Protein AF-A0A7S0B8Z8-F1 (afdb_monomer_lite)

Organism: NCBI:txid73915

pLDDT: mean 74.98, std 17.54, range [29.34, 94.31]

Radius of gyration: 20.75 Å; chains: 1; bounding box: 48×66×62 Å

Secondary structure (DSSP, 8-state):
-----------GGGGS--TTEEEEETTTEE--TTSPPPSS--GGGTT-SEEEEE--BTTB-S----S-EEEGGGTEEE-TT-SEEEEEEE--EEE---TTTTTT-SEEE-THHHH--TTTS-HHHHHHTTS--B-TTS-B--SSEEE-TTT--EEE-BSTTSGGG--BEEEE--SSHHHHHHHHHHHHHTT-SSTTEEEEEEEEEEEETTTTEEEEEEEEEEE-TTSPEEEEEEEEEE---TTTT---------

InterPro domains:
  IPR046791 Polycystin domain [PF20519] (162-238)

Sequence (254 aa):
SIVDGKDCSVSDLTNQFREEWALWAGAGKALQPDRQPLEEEPKAADGLSIGFVPYAENGRSKSQITQTVRMTDYNIGVMPNNHVRITLQVACYRKNENKQWMQGYPIVLDPVLLASDCANEPCMKQMIEKDQCLNAQGEPLQIRETTGSWSGVQYTFSEEGTFGQLGGYSIGLGSTKAEGALALNLLVQDRLFRADSISFVFEFVTYNANYDMFTYTTVKFSQRGTGKFNQERDIRVFPLDIFSMGAREDKEAW

Structure (mmCIF, N/CA/C/O backbone):
data_AF-A0A7S0B8Z8-F1
#
_entry.id   AF-A0A7S0B8Z8-F1
#
loop_
_atom_site.group_PDB
_atom_site.id
_atom_site.type_symbol
_atom_site.label_atom_id
_atom_site.label_alt_id
_atom_site.label_comp_id
_atom_site.label_asym_id
_atom_site.label_entity_id
_atom_site.label_seq_id
_atom_site.pdbx_PDB_ins_code
_atom_site.Cartn_x
_atom_site.Cartn_y
_atom_site.Cartn_z
_atom_site.occupancy
_atom_site.B_iso_or_equiv
_atom_site.auth_seq_id
_atom_site.auth_comp_id
_atom_site.auth_asym_id
_atom_site.auth_atom_id
_atom_site.pdbx_PDB_model_num
ATOM 1 N N . SER A 1 1 ? 13.728 -39.695 -26.910 1.00 36.25 1 SER A N 1
ATOM 2 C CA . SER A 1 1 ? 14.709 -38.857 -26.200 1.00 36.25 1 SER A CA 1
ATOM 3 C C . SER A 1 1 ? 14.058 -37.513 -25.956 1.00 36.25 1 SER A C 1
ATOM 5 O O . SER A 1 1 ? 13.805 -36.778 -26.902 1.00 36.25 1 SER A O 1
ATOM 7 N N . ILE A 1 2 ? 13.655 -37.258 -24.713 1.00 29.34 2 ILE A N 1
ATOM 8 C CA . ILE A 1 2 ? 13.144 -35.949 -24.306 1.00 29.34 2 ILE A CA 1
ATOM 9 C C . ILE A 1 2 ? 14.361 -35.030 -24.316 1.00 29.34 2 ILE A C 1
ATOM 11 O O . ILE A 1 2 ? 15.353 -35.328 -23.659 1.00 29.34 2 ILE A O 1
ATOM 15 N N . VAL A 1 3 ? 14.328 -34.008 -25.165 1.00 35.56 3 VAL A N 1
ATOM 16 C CA . VAL A 1 3 ? 15.356 -32.969 -25.195 1.00 35.56 3 VAL A CA 1
ATOM 17 C C . VAL A 1 3 ? 15.273 -32.263 -23.850 1.00 35.56 3 VAL A C 1
ATOM 19 O O . VAL A 1 3 ? 14.210 -31.735 -23.522 1.00 35.56 3 VAL A O 1
ATOM 22 N N . ASP A 1 4 ? 16.355 -32.329 -23.073 1.00 37.34 4 ASP A N 1
ATOM 23 C CA . ASP A 1 4 ? 16.501 -31.625 -21.803 1.00 37.34 4 ASP A CA 1
ATOM 24 C C . ASP A 1 4 ? 16.024 -30.185 -21.979 1.00 37.34 4 ASP A C 1
ATOM 26 O O . ASP A 1 4 ? 16.591 -29.402 -22.750 1.00 37.34 4 ASP A O 1
ATOM 30 N N . GLY A 1 5 ? 14.921 -29.865 -21.303 1.00 35.53 5 GLY A N 1
ATOM 31 C CA . GLY A 1 5 ? 14.422 -28.509 -21.217 1.00 35.53 5 GLY A CA 1
ATOM 32 C C . GLY A 1 5 ? 15.524 -27.673 -20.597 1.00 35.53 5 GLY A C 1
ATOM 33 O O . GLY A 1 5 ? 15.859 -27.869 -19.432 1.00 35.53 5 GLY A O 1
ATOM 34 N N . LYS A 1 6 ? 16.111 -26.774 -21.393 1.00 36.28 6 LYS A N 1
ATOM 35 C CA . LYS A 1 6 ? 16.960 -25.701 -20.884 1.00 36.28 6 LYS A CA 1
ATOM 36 C C . LYS A 1 6 ? 16.224 -25.073 -19.712 1.00 36.28 6 LYS A C 1
ATOM 38 O O . LYS A 1 6 ? 15.140 -24.521 -19.892 1.00 36.28 6 LYS A O 1
ATOM 43 N N . ASP A 1 7 ? 16.824 -25.217 -18.543 1.00 36.78 7 ASP A N 1
ATOM 44 C CA . ASP A 1 7 ? 16.369 -24.639 -17.297 1.00 36.78 7 ASP A CA 1
ATOM 45 C C . ASP A 1 7 ? 16.136 -23.139 -17.527 1.00 36.78 7 ASP A C 1
ATOM 47 O O . ASP A 1 7 ? 17.072 -22.367 -17.741 1.00 36.78 7 ASP A O 1
ATOM 51 N N . CYS A 1 8 ? 14.869 -22.718 -17.561 1.00 41.62 8 CYS A N 1
ATOM 52 C CA . CYS A 1 8 ? 14.484 -21.308 -17.524 1.00 41.62 8 CYS A CA 1
ATOM 53 C C . CYS A 1 8 ? 14.601 -20.785 -16.087 1.00 41.62 8 CYS A C 1
ATOM 55 O O . CYS A 1 8 ? 13.740 -20.030 -15.627 1.00 41.62 8 CYS A O 1
ATOM 57 N N . SER A 1 9 ? 15.639 -21.208 -15.359 1.00 40.97 9 SER A N 1
ATOM 58 C CA . SER A 1 9 ? 15.994 -20.676 -14.057 1.00 40.97 9 SER A CA 1
ATOM 59 C C . SER A 1 9 ? 16.355 -19.206 -14.247 1.00 40.97 9 SER A C 1
ATOM 61 O O . SER A 1 9 ? 17.475 -18.863 -14.611 1.00 40.97 9 SER A O 1
ATOM 63 N N . VAL A 1 10 ? 15.334 -18.360 -14.105 1.00 45.78 10 VAL A N 1
ATOM 64 C CA . VAL A 1 10 ? 15.366 -17.062 -13.438 1.00 45.78 10 VAL A CA 1
ATOM 65 C C . VAL A 1 10 ? 16.714 -16.361 -13.629 1.00 45.78 10 VAL A C 1
ATOM 67 O O . VAL A 1 10 ? 17.634 -16.562 -12.842 1.00 45.78 10 VAL A O 1
ATOM 70 N N . SER A 1 11 ? 16.831 -15.582 -14.710 1.00 45.22 11 SER A N 1
ATOM 71 C CA . SER A 1 11 ? 18.037 -14.819 -15.053 1.00 45.22 11 SER A CA 1
ATOM 72 C C . SER A 1 11 ? 18.659 -14.168 -13.814 1.00 45.22 11 SER A C 1
ATOM 74 O O . SER A 1 11 ? 17.921 -13.550 -13.043 1.00 45.22 11 SER A O 1
ATOM 76 N N . ASP A 1 12 ? 19.987 -14.213 -13.672 1.00 51.16 12 ASP A N 1
ATOM 77 C CA . ASP A 1 12 ? 20.747 -13.585 -12.572 1.00 51.16 12 ASP A CA 1
ATOM 78 C C . ASP A 1 12 ? 20.313 -12.137 -12.253 1.00 51.16 12 ASP A C 1
ATOM 80 O O . ASP A 1 12 ? 20.384 -11.696 -11.106 1.00 51.16 12 ASP A O 1
ATOM 84 N N . LEU A 1 13 ? 19.762 -11.427 -13.244 1.00 48.44 13 LEU A N 1
ATOM 85 C CA . LEU A 1 13 ? 19.175 -10.090 -13.132 1.00 48.44 13 LEU A CA 1
ATOM 86 C C . LEU A 1 13 ? 18.046 -9.965 -12.094 1.00 48.44 13 LEU A C 1
ATOM 88 O O . LEU A 1 13 ? 17.898 -8.905 -11.494 1.00 48.44 13 LEU A O 1
ATOM 92 N N . THR A 1 14 ? 17.247 -11.005 -11.829 1.00 57.59 14 THR A N 1
ATOM 93 C CA . THR A 1 14 ? 16.164 -10.881 -10.835 1.00 57.59 14 THR A CA 1
ATOM 94 C C . THR A 1 14 ? 16.692 -10.828 -9.405 1.00 57.59 14 THR A C 1
ATOM 96 O O . THR A 1 14 ? 15.992 -10.337 -8.527 1.00 57.59 14 THR A O 1
ATOM 99 N N . ASN A 1 15 ? 17.898 -11.346 -9.147 1.00 62.34 15 ASN A N 1
ATOM 100 C CA . ASN A 1 15 ? 18.487 -11.391 -7.805 1.00 62.34 15 ASN A CA 1
ATOM 101 C C . ASN A 1 15 ? 19.382 -10.178 -7.505 1.00 62.34 15 ASN A C 1
ATOM 103 O O . ASN A 1 15 ? 19.950 -10.108 -6.418 1.00 62.34 15 ASN A O 1
ATOM 107 N N . GLN A 1 16 ? 19.513 -9.238 -8.441 1.00 72.81 16 GLN A N 1
ATOM 108 C CA . GLN A 1 16 ? 20.356 -8.054 -8.297 1.00 72.81 16 GLN A CA 1
ATOM 109 C C . GLN A 1 16 ? 19.503 -6.796 -8.105 1.00 72.81 16 GLN A C 1
ATOM 111 O O . GLN A 1 16 ? 18.361 -6.714 -8.563 1.00 72.81 16 GLN A O 1
ATOM 116 N N . PHE A 1 17 ? 20.054 -5.813 -7.397 1.00 75.50 17 PHE A N 1
ATOM 117 C CA . PHE A 1 17 ? 19.505 -4.459 -7.390 1.00 75.50 17 PHE A CA 1
ATOM 118 C C . PHE A 1 17 ? 19.835 -3.788 -8.719 1.00 75.50 17 PHE A C 1
ATOM 120 O O . PHE A 1 17 ? 20.927 -3.985 -9.253 1.00 75.50 17 PHE A O 1
ATOM 127 N N . ARG A 1 18 ? 18.920 -2.975 -9.249 1.00 80.25 18 ARG A N 1
ATOM 128 C CA . ARG A 1 18 ? 19.263 -2.137 -10.398 1.00 80.25 18 ARG A CA 1
ATOM 129 C C . ARG A 1 18 ? 20.186 -1.013 -9.928 1.00 80.25 18 ARG A C 1
ATOM 131 O O . ARG A 1 18 ? 19.826 -0.255 -9.033 1.00 80.25 18 ARG A O 1
ATOM 138 N N . GLU A 1 19 ? 21.355 -0.891 -10.552 1.00 71.12 19 GLU A N 1
ATOM 139 C CA . GLU A 1 19 ? 22.420 0.022 -10.109 1.00 71.12 19 GLU A CA 1
ATOM 140 C C . GLU A 1 19 ? 22.007 1.501 -10.086 1.00 71.12 19 GLU A C 1
ATOM 142 O O . GLU A 1 19 ? 22.564 2.261 -9.311 1.00 71.12 19 GLU A O 1
ATOM 147 N N . GLU A 1 20 ? 21.017 1.903 -10.886 1.00 72.50 20 GLU A N 1
ATOM 148 C CA . GLU A 1 20 ? 20.561 3.297 -11.042 1.00 72.50 20 GLU A CA 1
ATOM 149 C C . GLU A 1 20 ? 19.272 3.612 -10.261 1.00 72.50 20 GLU A C 1
ATOM 151 O O . GLU A 1 20 ? 18.618 4.631 -10.498 1.00 72.50 20 GLU A O 1
ATOM 156 N N . TRP A 1 21 ? 18.870 2.719 -9.353 1.00 75.31 21 TRP A N 1
ATOM 157 C CA . TRP A 1 21 ? 17.605 2.800 -8.628 1.00 75.31 21 TRP A CA 1
ATOM 158 C C . TRP A 1 21 ? 17.831 2.823 -7.118 1.00 75.31 21 TRP A C 1
ATOM 160 O O . TRP A 1 21 ? 18.652 2.086 -6.574 1.00 75.31 21 TRP A O 1
ATOM 170 N N . ALA A 1 22 ? 17.083 3.681 -6.432 1.00 76.00 22 ALA A N 1
ATOM 171 C CA . ALA A 1 22 ? 17.125 3.819 -4.985 1.00 76.00 22 ALA A CA 1
ATOM 172 C C . ALA A 1 22 ? 15.730 3.634 -4.395 1.00 76.00 22 ALA A C 1
ATOM 174 O O . ALA A 1 22 ? 14.729 3.981 -5.022 1.00 76.00 22 ALA A O 1
ATOM 175 N N . LEU A 1 23 ? 15.673 3.090 -3.179 1.00 78.06 23 LEU A N 1
ATOM 176 C CA . LEU A 1 23 ? 14.438 3.051 -2.413 1.00 78.06 23 LEU A CA 1
ATOM 177 C C . LEU A 1 23 ? 14.170 4.448 -1.851 1.00 78.06 23 LEU A C 1
ATOM 179 O O . LEU A 1 23 ? 14.939 4.961 -1.035 1.00 78.06 23 LEU A O 1
ATOM 183 N N . TRP A 1 24 ? 13.083 5.051 -2.306 1.00 76.62 24 TRP A N 1
ATOM 184 C CA . TRP A 1 24 ? 12.543 6.293 -1.784 1.00 76.62 24 TRP A CA 1
ATOM 185 C C . TRP A 1 24 ? 11.568 6.014 -0.650 1.00 76.62 24 TRP A C 1
ATOM 187 O O . TRP A 1 24 ? 10.814 5.041 -0.713 1.00 76.62 24 TRP A O 1
ATOM 197 N N . ALA A 1 25 ? 11.571 6.887 0.352 1.00 73.31 25 ALA A N 1
ATOM 198 C CA . ALA A 1 25 ? 10.597 6.914 1.425 1.00 73.31 25 ALA A CA 1
ATOM 199 C C . ALA A 1 25 ? 10.069 8.340 1.617 1.00 73.31 25 ALA A C 1
ATOM 201 O O . ALA A 1 25 ? 10.852 9.290 1.716 1.00 73.31 25 ALA A O 1
ATOM 202 N N . GLY A 1 26 ? 8.741 8.465 1.656 1.00 59.69 26 GLY A N 1
ATOM 203 C CA . GLY A 1 26 ? 8.004 9.723 1.734 1.00 59.69 26 GLY A CA 1
ATOM 204 C C . GLY A 1 26 ? 8.536 10.642 2.835 1.00 59.69 26 GLY A C 1
ATOM 205 O O . GLY A 1 26 ? 8.818 10.186 3.945 1.00 59.69 26 GLY A O 1
ATOM 206 N N . ALA A 1 27 ? 8.668 11.929 2.488 1.00 51.38 27 ALA A N 1
ATOM 207 C CA . ALA A 1 27 ? 9.357 13.023 3.197 1.00 51.38 27 ALA A CA 1
ATOM 208 C C . ALA A 1 27 ? 10.836 13.285 2.824 1.00 51.38 27 ALA A C 1
ATOM 210 O O . ALA A 1 27 ? 11.594 13.824 3.634 1.00 51.38 27 ALA A O 1
ATOM 211 N N . GLY A 1 28 ? 11.260 12.975 1.593 1.00 50.72 28 GLY A N 1
ATOM 212 C CA . GLY A 1 28 ? 12.548 13.472 1.081 1.00 50.72 28 GLY A CA 1
ATOM 213 C C . GLY A 1 28 ? 13.770 12.620 1.435 1.00 50.72 28 GLY A C 1
ATOM 214 O O . GLY A 1 28 ? 14.902 13.066 1.256 1.00 50.72 28 GLY A O 1
ATOM 215 N N . LYS A 1 29 ? 13.587 11.415 1.991 1.00 56.03 29 LYS A N 1
ATOM 216 C CA . LYS A 1 29 ? 14.703 10.577 2.451 1.00 56.03 29 LYS A CA 1
ATOM 217 C C . LYS A 1 29 ? 14.828 9.328 1.586 1.00 56.03 29 LYS A C 1
ATOM 219 O O . LYS A 1 29 ? 14.015 8.411 1.660 1.00 56.03 29 LYS A O 1
ATOM 224 N N . ALA A 1 30 ? 15.893 9.270 0.791 1.00 57.69 30 ALA A N 1
ATOM 225 C CA . ALA A 1 30 ? 16.340 8.021 0.188 1.00 57.69 30 ALA A CA 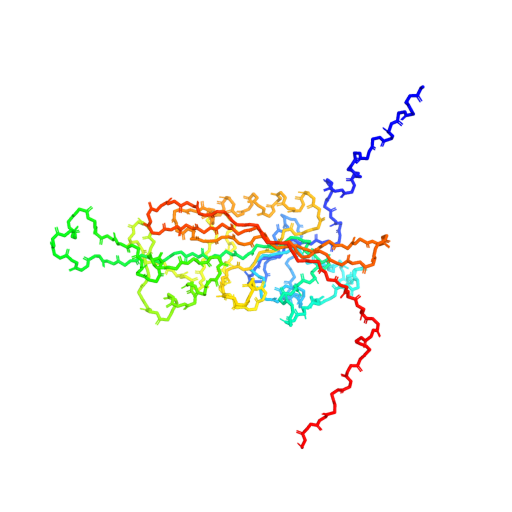1
ATOM 226 C C . ALA A 1 30 ? 16.887 7.086 1.287 1.00 57.69 30 ALA A C 1
ATOM 228 O O . ALA A 1 30 ? 17.642 7.520 2.154 1.00 57.69 30 ALA A O 1
ATOM 229 N N . LEU A 1 31 ? 16.521 5.804 1.251 1.00 60.88 31 LEU A N 1
ATOM 230 C CA . LEU A 1 31 ? 16.905 4.791 2.248 1.00 60.88 31 LEU A CA 1
ATOM 231 C C . LEU A 1 31 ? 18.170 3.999 1.873 1.00 60.88 31 LEU A C 1
ATOM 233 O O . LEU A 1 31 ? 18.316 2.841 2.267 1.00 60.88 31 LEU A O 1
ATOM 237 N N . GLN A 1 32 ? 19.097 4.576 1.106 1.00 58.12 32 GLN A N 1
ATOM 238 C CA . GLN A 1 32 ? 20.383 3.910 0.884 1.00 58.12 32 GLN A CA 1
ATOM 239 C C . GLN A 1 32 ? 21.336 4.182 2.065 1.00 58.12 32 GLN A C 1
ATOM 241 O O . GLN A 1 32 ? 21.496 5.342 2.442 1.00 58.12 32 GLN A O 1
ATOM 246 N N . PRO A 1 33 ? 21.979 3.151 2.657 1.00 43.25 33 PRO A N 1
ATOM 247 C CA . PRO A 1 33 ? 22.856 3.302 3.827 1.00 43.25 33 PRO A CA 1
ATOM 248 C C . PRO A 1 33 ? 24.082 4.211 3.620 1.00 43.25 33 PRO A C 1
ATOM 250 O O . PRO A 1 33 ? 24.751 4.557 4.591 1.00 43.25 33 PRO A O 1
ATOM 253 N N . ASP A 1 34 ? 24.408 4.560 2.376 1.00 47.31 34 ASP A N 1
ATOM 254 C CA . ASP A 1 34 ? 25.703 5.104 1.970 1.00 47.31 34 ASP A CA 1
ATOM 255 C C . ASP A 1 34 ? 25.637 6.242 0.932 1.00 47.31 34 ASP A C 1
ATOM 257 O O . ASP A 1 34 ? 26.688 6.729 0.513 1.00 47.31 34 ASP A O 1
ATOM 261 N N . ARG A 1 35 ? 24.451 6.702 0.500 1.00 54.00 35 ARG A N 1
ATOM 262 C CA . ARG A 1 35 ? 24.339 7.654 -0.626 1.00 54.00 35 ARG A CA 1
ATOM 263 C C . ARG A 1 35 ? 23.477 8.867 -0.292 1.00 54.00 35 ARG A C 1
ATOM 265 O O . ARG A 1 35 ? 22.476 8.760 0.406 1.00 54.00 35 ARG A O 1
ATOM 272 N N . GLN A 1 36 ? 23.939 10.031 -0.751 1.00 51.09 36 GLN A N 1
ATOM 273 C CA . GLN A 1 36 ? 23.414 11.351 -0.395 1.00 51.09 36 GLN A CA 1
ATOM 274 C C . GLN A 1 36 ? 21.888 11.448 -0.600 1.00 51.09 36 GLN A C 1
ATOM 276 O O . GLN A 1 36 ? 21.374 10.897 -1.576 1.00 51.09 36 GLN A O 1
ATOM 281 N N . PRO A 1 37 ? 21.160 12.147 0.291 1.00 50.50 37 PRO A N 1
ATOM 282 C CA . PRO A 1 37 ? 19.730 12.378 0.115 1.00 50.50 37 PRO A CA 1
ATOM 283 C C . PRO A 1 37 ? 19.477 13.179 -1.170 1.00 50.50 37 PRO A C 1
ATOM 285 O O . PRO A 1 37 ? 20.206 14.127 -1.461 1.00 50.50 37 PRO A O 1
ATOM 288 N N . LEU A 1 38 ? 18.450 12.806 -1.939 1.00 56.38 38 LEU A N 1
ATOM 289 C CA . LEU A 1 38 ? 17.963 13.649 -3.033 1.00 56.38 38 LEU A CA 1
ATOM 290 C C . LEU A 1 38 ? 17.196 14.826 -2.417 1.00 56.38 38 LEU A C 1
ATOM 292 O O . LEU A 1 38 ? 16.343 14.616 -1.558 1.00 56.38 38 LEU A O 1
ATOM 296 N N . GLU A 1 39 ? 17.519 16.048 -2.840 1.00 56.38 39 GLU A N 1
ATOM 297 C CA . GLU A 1 39 ? 16.934 17.281 -2.288 1.00 56.38 39 GLU A CA 1
ATOM 298 C C . GLU A 1 39 ? 15.453 17.472 -2.667 1.00 56.38 39 GLU A C 1
ATOM 300 O O . GLU A 1 39 ? 14.729 18.159 -1.950 1.00 56.38 39 GLU A O 1
ATOM 305 N N . GLU A 1 40 ? 14.984 16.829 -3.744 1.00 63.88 40 GLU A N 1
ATOM 306 C CA . GLU A 1 40 ? 13.593 16.884 -4.206 1.00 63.88 40 GLU A CA 1
ATOM 307 C C . GLU A 1 40 ? 13.030 15.485 -4.486 1.00 63.88 40 GLU A C 1
ATOM 309 O O . GLU A 1 40 ? 13.724 14.594 -4.987 1.00 63.88 40 GLU A O 1
ATOM 314 N N . GLU A 1 41 ? 11.745 15.306 -4.172 1.00 64.12 41 GLU A N 1
ATOM 315 C CA . GLU A 1 41 ? 11.001 14.089 -4.481 1.00 64.12 41 GLU A CA 1
ATOM 316 C C . GLU A 1 41 ? 10.861 13.917 -6.002 1.00 64.12 41 GLU A C 1
ATOM 318 O O . GLU A 1 41 ? 10.337 14.806 -6.680 1.00 64.12 41 GLU A O 1
ATOM 323 N N . PRO A 1 42 ? 11.328 12.797 -6.586 1.00 67.44 42 PRO A N 1
ATOM 324 C CA . PRO A 1 42 ? 11.157 12.584 -8.014 1.00 67.44 42 PRO A CA 1
ATOM 325 C C . PRO A 1 42 ? 9.676 12.350 -8.319 1.00 67.44 42 PRO A C 1
ATOM 327 O O . PRO A 1 42 ? 9.038 11.566 -7.632 1.00 67.44 42 PRO A O 1
ATOM 330 N N . LYS A 1 43 ? 9.152 12.896 -9.425 1.00 68.75 43 LYS A N 1
ATOM 331 C CA . LYS A 1 43 ? 7.752 12.672 -9.870 1.00 68.75 43 LYS A CA 1
ATOM 332 C C . LYS A 1 43 ? 7.357 11.192 -10.000 1.00 68.75 43 LYS A C 1
ATOM 334 O O . LYS A 1 43 ? 6.186 10.826 -9.978 1.00 68.75 43 LYS A O 1
ATOM 339 N N . ALA A 1 44 ? 8.335 10.301 -10.168 1.00 66.25 44 ALA A N 1
ATOM 340 C CA . ALA A 1 44 ? 8.119 8.855 -10.159 1.00 66.25 44 ALA A CA 1
ATOM 341 C C . ALA A 1 44 ? 7.690 8.302 -8.779 1.00 66.25 44 ALA A C 1
ATOM 343 O O . ALA A 1 44 ? 7.187 7.178 -8.720 1.00 66.25 44 ALA A O 1
ATOM 344 N N . ALA A 1 45 ? 7.897 9.070 -7.706 1.00 70.12 45 ALA A N 1
ATOM 345 C CA . ALA A 1 45 ? 7.489 8.790 -6.334 1.00 70.12 45 ALA A CA 1
ATOM 346 C C . ALA A 1 45 ? 6.088 9.316 -5.990 1.00 70.12 45 ALA A C 1
ATOM 348 O O . ALA A 1 45 ? 5.552 8.910 -4.966 1.00 70.12 45 ALA A O 1
ATOM 349 N N . ASP A 1 46 ? 5.475 10.168 -6.821 1.00 71.81 46 ASP A N 1
ATOM 350 C CA . ASP A 1 46 ? 4.220 10.853 -6.482 1.00 71.81 46 ASP A CA 1
ATOM 351 C C . ASP A 1 46 ? 3.122 9.871 -6.021 1.00 71.81 46 ASP A C 1
ATOM 353 O O . ASP A 1 46 ? 2.700 8.953 -6.744 1.00 71.81 46 ASP A O 1
ATOM 357 N N . GLY A 1 47 ? 2.650 10.067 -4.788 1.00 71.88 47 GLY A N 1
ATOM 358 C CA . GLY A 1 47 ? 1.630 9.240 -4.138 1.00 71.88 47 GLY A CA 1
ATOM 359 C C . GLY A 1 47 ? 2.135 7.916 -3.546 1.00 71.88 47 GLY A C 1
ATOM 360 O O . GLY A 1 47 ? 1.320 7.153 -3.035 1.00 71.88 47 GLY A O 1
ATOM 361 N N . LEU A 1 48 ? 3.440 7.622 -3.601 1.00 78.75 48 LEU A N 1
ATOM 362 C CA . LEU A 1 48 ? 4.063 6.469 -2.947 1.00 78.75 48 LEU A CA 1
ATOM 363 C C . LEU A 1 48 ? 4.586 6.851 -1.557 1.00 78.75 48 LEU A C 1
ATOM 365 O O . LEU A 1 48 ? 5.358 7.787 -1.396 1.00 78.75 48 LEU A O 1
ATOM 369 N N . SER A 1 49 ? 4.235 6.061 -0.547 1.00 84.81 49 SER A N 1
ATOM 370 C CA . SER A 1 49 ? 4.878 6.108 0.767 1.00 84.81 49 SER A CA 1
ATOM 371 C C . SER A 1 49 ? 6.304 5.556 0.706 1.00 84.81 49 SER A C 1
ATOM 373 O O . SER A 1 49 ? 7.207 6.109 1.323 1.00 84.81 49 SER A O 1
ATOM 375 N N . ILE A 1 50 ? 6.511 4.472 -0.049 1.00 86.19 50 ILE A N 1
ATOM 376 C CA . ILE A 1 50 ? 7.840 3.964 -0.405 1.00 86.19 50 ILE A CA 1
ATOM 377 C C . ILE A 1 50 ? 7.832 3.443 -1.838 1.00 86.19 50 ILE A C 1
ATOM 379 O O . ILE A 1 50 ? 6.804 2.971 -2.323 1.00 86.19 50 ILE A O 1
ATOM 383 N N . GLY A 1 51 ? 8.980 3.447 -2.503 1.00 84.94 51 GLY A N 1
ATOM 384 C CA . GLY A 1 51 ? 9.116 2.782 -3.795 1.00 84.94 51 GLY A CA 1
ATOM 385 C C . GLY A 1 51 ? 10.486 2.959 -4.417 1.00 84.94 51 GLY A C 1
ATOM 386 O O . GLY A 1 51 ? 11.235 3.862 -4.055 1.00 84.94 51 GLY A O 1
ATOM 387 N N . PHE A 1 52 ? 10.824 2.097 -5.370 1.00 82.62 52 PHE A N 1
ATOM 388 C CA . PHE A 1 52 ? 12.056 2.267 -6.128 1.00 82.62 52 PHE A CA 1
ATOM 389 C C . PHE A 1 52 ? 11.870 3.368 -7.164 1.00 82.62 52 PHE A C 1
ATOM 391 O O . PHE A 1 52 ? 10.919 3.352 -7.951 1.00 82.62 52 PHE A O 1
ATOM 398 N N . VAL A 1 53 ? 12.784 4.329 -7.156 1.00 77.19 53 VAL A N 1
ATOM 399 C CA . VAL A 1 53 ? 12.808 5.468 -8.074 1.00 77.19 53 VAL A CA 1
ATOM 400 C C . VAL A 1 53 ? 14.185 5.562 -8.720 1.00 77.19 53 VAL A C 1
ATOM 402 O O . VAL A 1 53 ? 15.177 5.149 -8.108 1.00 77.19 53 VAL A O 1
ATOM 405 N N . PRO A 1 54 ? 14.271 6.059 -9.962 1.00 72.00 54 PRO A N 1
ATOM 406 C CA . PRO A 1 54 ? 15.566 6.269 -10.572 1.00 72.00 54 PRO A CA 1
ATOM 407 C C . PRO A 1 54 ? 16.260 7.410 -9.838 1.00 72.00 54 PRO A C 1
ATOM 409 O O . PRO A 1 54 ? 15.637 8.432 -9.547 1.00 72.00 54 PRO A O 1
ATOM 412 N N . TYR A 1 55 ? 17.545 7.245 -9.543 1.00 67.44 55 TYR A N 1
ATOM 413 C CA . TYR A 1 55 ? 18.342 8.312 -8.950 1.00 67.44 55 TYR A CA 1
ATOM 414 C C . TYR A 1 55 ? 19.322 8.889 -9.975 1.00 67.44 55 TYR A C 1
ATOM 416 O O . TYR A 1 55 ? 19.599 8.298 -11.025 1.00 67.44 55 TYR A O 1
ATOM 424 N N . ALA A 1 56 ? 19.797 10.099 -9.696 1.00 59.00 56 ALA A N 1
ATOM 425 C CA . ALA A 1 56 ? 20.784 10.792 -10.506 1.00 59.00 56 ALA A CA 1
ATOM 426 C C . ALA A 1 56 ? 22.138 10.756 -9.795 1.00 59.00 56 ALA A C 1
ATOM 428 O O . ALA A 1 56 ? 22.267 11.259 -8.683 1.00 59.00 56 ALA A O 1
ATOM 429 N N . GLU A 1 57 ? 23.158 10.197 -10.441 1.00 58.34 57 GLU A N 1
ATOM 430 C CA . GLU A 1 57 ? 24.536 10.333 -9.974 1.00 58.34 57 GLU A CA 1
ATOM 431 C C . GLU A 1 57 ? 25.123 11.589 -10.635 1.00 58.34 57 GLU A C 1
ATOM 433 O O . GLU A 1 57 ? 25.068 11.740 -11.857 1.00 58.34 57 GLU A O 1
ATOM 438 N N . ASN A 1 58 ? 25.620 12.544 -9.841 1.00 54.84 58 ASN A N 1
ATOM 439 C CA . ASN A 1 58 ? 26.112 13.845 -10.330 1.00 54.84 58 ASN A CA 1
ATOM 440 C C . ASN A 1 58 ? 25.072 14.653 -11.140 1.00 54.84 58 ASN A C 1
ATOM 442 O O . ASN A 1 58 ? 25.405 15.289 -12.143 1.00 54.84 58 ASN A O 1
ATOM 446 N N . GLY A 1 59 ? 23.795 14.602 -10.742 1.00 53.22 59 GLY A N 1
ATOM 447 C CA . GLY A 1 59 ? 22.719 15.364 -11.388 1.00 53.22 59 GLY A CA 1
ATOM 448 C C . GLY A 1 59 ? 22.279 14.830 -12.758 1.00 53.22 59 GLY A C 1
ATOM 449 O O . GLY A 1 59 ? 21.491 15.480 -13.442 1.00 53.22 59 GLY A O 1
ATOM 450 N N . ARG A 1 60 ? 22.753 13.647 -13.176 1.00 52.72 60 ARG A N 1
ATOM 451 C CA . ARG A 1 60 ? 22.267 12.954 -14.376 1.00 52.72 60 ARG A CA 1
ATOM 452 C C . ARG A 1 60 ? 21.758 11.568 -14.007 1.00 52.72 60 ARG A C 1
ATOM 454 O O . ARG A 1 60 ? 22.540 10.683 -13.674 1.00 52.72 60 ARG A O 1
ATOM 461 N N . SER A 1 61 ? 20.444 11.368 -14.089 1.00 58.16 61 SER A N 1
ATOM 462 C CA . SER A 1 61 ? 19.911 10.008 -14.128 1.00 58.16 61 SER A CA 1
ATOM 463 C C . SER A 1 61 ? 20.169 9.429 -15.514 1.00 58.16 61 SER A C 1
ATOM 465 O O . SER A 1 61 ? 19.941 10.094 -16.525 1.00 58.16 61 SER A O 1
ATOM 467 N N . LYS A 1 62 ? 20.678 8.200 -15.566 1.00 55.47 62 LYS A N 1
ATOM 468 C CA . LYS A 1 62 ? 20.787 7.431 -16.811 1.00 55.47 62 LYS A CA 1
ATOM 469 C C . LYS A 1 62 ? 19.438 6.817 -17.218 1.00 55.47 62 LYS A C 1
ATOM 471 O O . LYS A 1 62 ? 19.254 6.472 -18.385 1.00 55.47 62 LYS A O 1
ATOM 476 N N . SER A 1 63 ? 18.472 6.765 -16.298 1.00 59.03 63 SER A N 1
ATOM 477 C CA . SER A 1 63 ? 17.102 6.342 -16.578 1.00 59.03 63 SER A CA 1
ATOM 478 C C . SER A 1 63 ? 16.305 7.463 -17.248 1.00 59.03 63 SER A C 1
ATOM 480 O O . SER A 1 63 ? 16.243 8.586 -16.753 1.00 59.03 63 SER A O 1
ATOM 482 N N . GLN A 1 64 ? 15.638 7.145 -18.359 1.00 55.56 64 GLN A N 1
ATOM 483 C CA . GLN A 1 64 ? 14.700 8.054 -19.034 1.00 55.56 64 GLN A CA 1
ATOM 484 C C . GLN A 1 64 ? 13.298 8.050 -18.399 1.00 55.56 64 GLN A C 1
ATOM 486 O O . GLN A 1 64 ? 12.409 8.773 -18.843 1.00 55.56 64 GLN A O 1
ATOM 491 N N . ILE A 1 65 ? 13.079 7.231 -17.366 1.00 56.88 65 ILE A N 1
ATOM 492 C CA . ILE A 1 65 ? 11.779 7.074 -16.714 1.00 56.88 65 ILE A CA 1
ATOM 493 C C . ILE A 1 65 ? 11.669 8.110 -15.597 1.00 56.88 65 ILE A C 1
ATOM 495 O O . ILE A 1 65 ? 12.184 7.905 -14.503 1.00 56.88 65 ILE A O 1
ATOM 499 N N . THR A 1 66 ? 10.991 9.222 -15.860 1.00 54.41 66 THR A N 1
ATOM 500 C CA . THR A 1 66 ? 10.816 10.313 -14.882 1.00 54.41 66 THR A CA 1
ATOM 501 C C . THR A 1 66 ? 9.409 10.381 -14.292 1.00 54.41 66 THR A C 1
ATOM 503 O O . THR A 1 66 ? 9.190 11.119 -13.335 1.00 54.41 66 THR A O 1
ATOM 506 N N . GLN A 1 67 ? 8.452 9.624 -14.838 1.00 54.84 67 GLN A N 1
ATOM 507 C CA . GLN A 1 67 ? 7.038 9.681 -14.463 1.00 54.84 67 GLN A CA 1
ATOM 508 C C . GLN A 1 67 ? 6.402 8.291 -14.452 1.00 54.84 67 GLN A C 1
ATOM 510 O O . GLN A 1 67 ? 6.794 7.398 -15.206 1.00 54.84 67 GLN A O 1
ATOM 515 N N . THR A 1 68 ? 5.386 8.127 -13.608 1.00 55.41 68 THR A N 1
ATOM 516 C CA . THR A 1 68 ? 4.530 6.939 -13.622 1.00 55.41 68 THR A CA 1
ATOM 517 C C . THR A 1 68 ? 3.423 7.108 -14.659 1.00 55.41 68 THR A C 1
ATOM 519 O O . THR A 1 68 ? 2.670 8.076 -14.593 1.00 55.41 68 THR A O 1
ATOM 522 N N . VAL A 1 69 ? 3.251 6.133 -15.556 1.00 54.16 69 VAL A N 1
ATOM 523 C CA . VAL A 1 69 ? 2.086 6.086 -16.451 1.00 54.16 69 VAL A CA 1
ATOM 524 C C . VAL A 1 69 ? 0.930 5.405 -15.717 1.00 54.16 69 VAL A C 1
ATOM 526 O O . VAL A 1 69 ? 0.984 4.216 -15.393 1.00 54.16 69 VAL A O 1
ATOM 529 N N . ARG A 1 70 ? -0.126 6.168 -15.421 1.00 55.25 70 ARG A N 1
ATOM 530 C CA . ARG A 1 70 ? -1.362 5.653 -14.815 1.00 55.25 70 ARG A CA 1
ATOM 531 C C . ARG A 1 70 ? -2.487 5.724 -15.835 1.00 55.25 70 ARG A C 1
ATOM 533 O O . ARG A 1 70 ? -2.757 6.788 -16.377 1.00 55.25 70 ARG A O 1
ATOM 540 N N . MET A 1 71 ? -3.163 4.604 -16.058 1.00 56.28 71 MET A N 1
ATOM 541 C CA . MET A 1 71 ? -4.402 4.566 -16.827 1.00 56.28 71 MET A CA 1
ATOM 542 C C . MET A 1 71 ? -5.564 4.471 -15.844 1.00 56.28 71 MET A C 1
ATOM 544 O O . MET A 1 71 ? -5.840 3.406 -15.285 1.00 56.28 71 MET A O 1
ATOM 548 N N . THR A 1 72 ? -6.217 5.610 -15.607 1.00 52.22 72 THR A N 1
ATOM 549 C CA . THR A 1 72 ? -7.339 5.756 -14.667 1.00 52.22 72 THR A CA 1
ATOM 550 C C . THR A 1 72 ? -8.511 4.849 -15.023 1.00 52.22 72 THR A C 1
ATOM 552 O O . THR A 1 72 ? -9.077 4.223 -14.132 1.00 52.22 72 THR A O 1
ATOM 555 N N . ASP A 1 73 ? -8.808 4.698 -16.316 1.00 42.31 73 ASP A N 1
ATOM 556 C CA . ASP A 1 73 ? -10.005 3.998 -16.811 1.00 42.31 73 ASP A CA 1
ATOM 557 C C . ASP A 1 73 ? -9.998 2.494 -16.521 1.00 42.31 73 ASP A C 1
ATOM 559 O O . ASP A 1 73 ? -11.049 1.876 -16.362 1.00 42.31 73 ASP A O 1
ATOM 563 N N . TYR A 1 74 ? -8.808 1.904 -16.404 1.00 45.00 74 TYR A N 1
ATOM 564 C CA . TYR A 1 74 ? -8.646 0.495 -16.048 1.00 45.00 74 TYR A CA 1
ATOM 565 C C . TYR A 1 74 ? -8.156 0.301 -14.609 1.00 45.00 74 TYR A C 1
ATOM 567 O O . TYR A 1 74 ? -8.018 -0.839 -14.168 1.00 45.00 74 TYR A O 1
ATOM 575 N N . ASN A 1 75 ? -7.907 1.392 -13.870 1.00 49.66 75 ASN A N 1
ATOM 576 C CA . ASN A 1 75 ? -7.200 1.373 -12.588 1.00 49.66 75 ASN A CA 1
ATOM 577 C C . ASN A 1 75 ? -5.835 0.653 -12.691 1.00 49.66 75 ASN A C 1
ATOM 579 O O . ASN A 1 75 ? -5.392 -0.048 -11.784 1.00 49.66 75 ASN A O 1
ATOM 583 N N . ILE A 1 76 ? -5.161 0.809 -13.834 1.00 53.69 76 ILE A N 1
ATOM 584 C CA . ILE A 1 76 ? -3.893 0.141 -14.117 1.00 53.69 76 ILE A CA 1
ATOM 585 C C . ILE A 1 76 ? -2.771 1.157 -13.990 1.00 53.69 76 ILE A C 1
ATOM 587 O O . ILE A 1 76 ? -2.612 2.056 -14.816 1.00 53.69 76 ILE A O 1
ATOM 591 N N . GLY A 1 77 ? -1.975 1.007 -12.936 1.00 51.34 77 GLY A N 1
ATOM 592 C CA . GLY A 1 77 ? -0.666 1.640 -12.851 1.00 51.34 77 GLY A CA 1
ATOM 593 C C . GLY A 1 77 ? 0.368 0.730 -13.496 1.00 51.34 77 GLY A C 1
ATOM 594 O O . GLY A 1 77 ? 0.756 -0.263 -12.886 1.00 51.34 77 GLY A O 1
ATOM 595 N N . VAL A 1 78 ? 0.838 1.059 -14.702 1.00 53.91 78 VAL A N 1
ATOM 596 C CA . VAL A 1 78 ? 2.083 0.465 -15.203 1.00 53.91 78 VAL A CA 1
ATOM 597 C C . VAL A 1 78 ? 3.207 1.339 -14.675 1.00 53.91 78 VAL A C 1
ATOM 599 O O . VAL A 1 78 ? 3.523 2.391 -15.224 1.00 53.91 78 VAL A O 1
ATOM 602 N N . MET A 1 79 ? 3.784 0.912 -13.559 1.00 59.03 79 MET A N 1
ATOM 603 C CA . MET A 1 79 ? 4.988 1.509 -13.003 1.00 59.03 79 MET A CA 1
ATOM 604 C C . MET A 1 79 ? 6.189 0.729 -13.546 1.00 59.03 79 MET A C 1
ATOM 606 O O . MET A 1 79 ? 6.524 -0.318 -12.994 1.00 59.03 79 MET A O 1
ATOM 610 N N . PRO A 1 80 ? 6.880 1.189 -14.608 1.00 56.91 80 PRO A N 1
ATOM 611 C CA . PRO A 1 80 ? 8.109 0.520 -15.048 1.00 56.91 80 PRO A CA 1
ATOM 612 C C . PRO A 1 80 ? 9.190 0.522 -13.946 1.00 56.91 80 PRO A C 1
ATOM 614 O O . PRO A 1 80 ? 10.113 -0.293 -13.953 1.00 56.91 80 PRO A O 1
ATOM 617 N N . ASN A 1 81 ? 9.048 1.411 -12.960 1.00 65.94 81 ASN A N 1
ATOM 618 C CA . ASN A 1 81 ? 9.860 1.496 -11.758 1.00 65.94 81 ASN A CA 1
ATOM 619 C C . ASN A 1 81 ? 9.532 0.466 -10.665 1.00 65.94 81 ASN A C 1
ATOM 621 O O . ASN A 1 81 ? 10.449 0.038 -9.967 1.00 65.94 81 ASN A O 1
ATOM 625 N N . ASN A 1 82 ? 8.265 0.080 -10.514 1.00 74.75 82 ASN A N 1
ATOM 626 C CA . ASN A 1 82 ? 7.791 -0.831 -9.473 1.00 74.75 82 ASN A CA 1
ATOM 627 C C . ASN A 1 82 ? 6.828 -1.840 -10.103 1.00 74.75 82 ASN A C 1
ATOM 629 O O . ASN A 1 82 ? 5.652 -1.540 -10.298 1.00 74.75 82 ASN A O 1
ATOM 633 N N . HIS A 1 83 ? 7.330 -3.034 -10.425 1.00 82.00 83 HIS A N 1
ATOM 634 C CA . HIS A 1 83 ? 6.540 -4.080 -11.075 1.00 82.00 83 HIS A CA 1
ATOM 635 C C . HIS A 1 83 ? 5.336 -4.511 -10.231 1.00 82.00 83 HIS A C 1
ATOM 637 O O . HIS A 1 83 ? 4.258 -4.755 -10.772 1.00 82.00 83 HIS A O 1
ATOM 643 N N . VAL A 1 84 ? 5.525 -4.587 -8.910 1.00 86.94 84 VAL A N 1
ATOM 644 C CA . VAL A 1 84 ? 4.464 -4.891 -7.949 1.00 86.94 84 VAL A CA 1
ATOM 645 C C . VAL A 1 84 ? 4.248 -3.692 -7.039 1.00 86.94 84 VAL A C 1
ATOM 647 O O . VAL A 1 84 ? 5.203 -3.126 -6.496 1.00 86.94 84 VAL A O 1
ATOM 650 N N . ARG A 1 85 ? 2.978 -3.352 -6.834 1.00 87.81 85 ARG A N 1
ATOM 651 C CA . ARG A 1 85 ? 2.535 -2.346 -5.873 1.00 87.81 85 ARG A CA 1
ATOM 652 C C . ARG A 1 85 ? 1.681 -2.988 -4.789 1.00 87.81 85 ARG A C 1
ATOM 654 O O . ARG A 1 85 ? 0.945 -3.935 -5.056 1.00 87.81 85 ARG A O 1
ATOM 661 N N . ILE A 1 86 ? 1.784 -2.457 -3.578 1.00 91.94 86 ILE A N 1
ATOM 662 C CA . ILE A 1 86 ? 0.937 -2.792 -2.440 1.00 91.94 86 ILE A CA 1
ATOM 663 C C . ILE A 1 86 ? 0.141 -1.549 -2.057 1.00 91.94 86 ILE A C 1
ATOM 665 O O . ILE A 1 86 ? 0.712 -0.483 -1.845 1.00 91.94 86 ILE A O 1
ATOM 669 N N . THR A 1 87 ? -1.172 -1.702 -1.932 1.00 93.00 87 THR A N 1
ATOM 670 C CA . THR A 1 87 ? -2.021 -0.755 -1.204 1.00 93.00 87 THR A CA 1
ATOM 671 C C . THR A 1 87 ? -2.332 -1.336 0.157 1.00 93.00 87 THR A C 1
ATOM 673 O O . THR A 1 87 ? -2.909 -2.420 0.242 1.00 93.00 87 THR A O 1
ATOM 676 N N . LEU A 1 88 ? -1.947 -0.626 1.210 1.00 93.81 88 LEU A N 1
ATOM 677 C CA . LEU A 1 88 ? -2.146 -1.038 2.592 1.00 93.81 88 LEU A CA 1
ATOM 678 C C . LEU A 1 88 ? -3.150 -0.104 3.261 1.00 93.81 88 LEU A C 1
ATOM 680 O O . LEU A 1 88 ? -2.962 1.110 3.263 1.00 93.81 88 LEU A O 1
ATOM 684 N N . GLN A 1 89 ? -4.206 -0.669 3.840 1.00 93.38 89 GLN A N 1
ATOM 685 C CA . GLN A 1 89 ? -5.130 0.072 4.695 1.00 93.38 89 GLN A CA 1
ATOM 686 C C . GLN A 1 89 ? -4.972 -0.392 6.139 1.00 93.38 89 GLN A C 1
ATOM 688 O O . GLN A 1 89 ? -4.869 -1.593 6.413 1.00 93.38 89 GLN A O 1
ATOM 693 N N . VAL A 1 90 ? -4.985 0.566 7.063 1.00 91.06 90 VAL A N 1
ATOM 694 C CA . VAL A 1 90 ? -4.962 0.306 8.505 1.00 91.06 90 VAL A CA 1
ATOM 695 C C . VAL A 1 90 ? -6.342 0.523 9.111 1.00 91.06 90 VAL A C 1
ATOM 697 O O . VAL A 1 90 ? -7.083 1.420 8.716 1.00 91.06 90 VAL A O 1
ATOM 700 N N . ALA A 1 91 ? -6.683 -0.337 10.058 1.00 88.62 91 ALA A N 1
ATOM 701 C CA . ALA A 1 91 ? -7.858 -0.299 10.890 1.00 88.62 91 ALA A CA 1
ATOM 702 C C . ALA A 1 91 ? -7.782 0.827 11.913 1.00 88.62 91 ALA A C 1
ATOM 704 O O . ALA A 1 91 ? -6.716 1.222 12.384 1.00 88.62 91 ALA A O 1
ATOM 705 N N . CYS A 1 92 ? -8.965 1.249 12.324 1.00 88.69 92 CYS A N 1
ATOM 706 C CA . CYS A 1 92 ? -9.162 2.143 13.433 1.00 88.69 92 CYS A CA 1
ATOM 707 C C . CYS A 1 92 ? -9.956 1.440 14.532 1.00 88.69 92 CYS A C 1
ATOM 709 O O . CYS A 1 92 ? -10.938 0.741 14.261 1.00 88.69 92 CYS A O 1
ATOM 711 N N . TYR A 1 93 ? -9.546 1.644 15.777 1.00 89.44 93 TYR A N 1
ATOM 712 C CA . TYR A 1 93 ? -10.274 1.215 16.961 1.00 89.44 93 TYR A CA 1
ATOM 713 C C . TYR A 1 93 ? -10.855 2.428 17.672 1.00 89.44 93 TYR A C 1
ATOM 715 O O . TYR A 1 93 ? -10.323 3.536 17.622 1.00 89.44 93 TYR A O 1
ATOM 723 N N . ARG A 1 94 ? -11.950 2.201 18.387 1.00 90.19 94 ARG A N 1
ATOM 724 C CA . ARG A 1 94 ? -12.613 3.212 19.206 1.00 90.19 94 ARG A CA 1
ATOM 725 C C . ARG A 1 94 ? -12.886 2.672 20.594 1.00 90.19 94 ARG A C 1
ATOM 727 O O . ARG A 1 94 ? -12.964 1.458 20.800 1.00 90.19 94 ARG A O 1
ATOM 734 N N . LYS A 1 95 ? -13.070 3.576 21.553 1.00 91.31 95 LYS A N 1
ATOM 735 C CA . LYS A 1 95 ? -13.499 3.187 22.898 1.00 91.31 95 LYS A CA 1
ATOM 736 C C . LYS A 1 95 ? -14.876 2.541 22.831 1.00 91.31 95 LYS A C 1
ATOM 738 O O . LYS A 1 95 ? -15.751 2.976 22.084 1.00 91.31 95 LYS A O 1
ATOM 743 N N . ASN A 1 96 ? -15.065 1.496 23.621 1.00 90.88 96 ASN A N 1
ATOM 744 C CA . ASN A 1 96 ? -16.357 0.854 23.734 1.00 90.88 96 ASN A CA 1
ATOM 745 C C . ASN A 1 96 ? -17.268 1.666 24.656 1.00 90.88 96 ASN A C 1
ATOM 747 O O . ASN A 1 96 ? -17.063 1.721 25.867 1.00 90.88 96 ASN A O 1
ATOM 751 N N . GLU A 1 97 ? -18.296 2.276 24.080 1.00 89.88 97 GLU A N 1
ATOM 752 C CA . GLU A 1 97 ? -19.298 3.045 24.825 1.00 89.88 97 GLU A CA 1
ATOM 753 C C . GLU A 1 97 ? -20.387 2.151 25.444 1.00 89.88 97 GLU A C 1
ATOM 755 O O . GLU A 1 97 ? -21.211 2.610 26.240 1.00 89.88 97 GLU A O 1
ATOM 760 N N . ASN A 1 98 ? -20.407 0.855 25.109 1.00 89.94 98 ASN A N 1
ATOM 761 C CA . ASN A 1 98 ? -21.398 -0.069 25.638 1.00 89.94 98 ASN A CA 1
ATOM 762 C C . ASN A 1 98 ? -21.081 -0.438 27.094 1.00 89.94 98 ASN A C 1
ATOM 764 O O . ASN A 1 98 ? -20.210 -1.266 27.367 1.00 89.94 98 ASN A O 1
ATOM 768 N N . LYS A 1 99 ? -21.866 0.118 28.025 1.00 91.50 99 LYS A N 1
ATOM 769 C CA . LYS A 1 99 ? -21.740 -0.092 29.479 1.00 91.50 99 LYS A CA 1
ATOM 770 C C . LYS A 1 99 ? -21.689 -1.563 29.904 1.00 91.50 99 LYS A C 1
ATOM 772 O O . LYS A 1 99 ? -21.064 -1.865 30.914 1.00 91.50 99 LYS A O 1
ATOM 777 N N . GLN A 1 100 ? -22.326 -2.466 29.158 1.00 91.81 100 GLN A N 1
ATOM 778 C CA . GLN A 1 100 ? -22.333 -3.896 29.473 1.00 91.81 100 GLN A CA 1
ATOM 779 C C . GLN A 1 100 ? -20.979 -4.562 29.197 1.00 91.81 100 GLN A C 1
ATOM 781 O O . GLN A 1 100 ? -20.576 -5.460 29.930 1.00 91.81 100 GLN A O 1
ATOM 786 N N . TRP A 1 101 ? -20.278 -4.130 28.147 1.00 90.38 101 TRP A N 1
ATOM 787 C CA . TRP A 1 101 ? -19.093 -4.818 27.626 1.00 90.38 101 TRP A CA 1
ATOM 788 C C . TRP A 1 101 ? -17.802 -4.021 27.790 1.00 90.38 101 TRP A C 1
ATOM 790 O O . TRP A 1 101 ? -16.726 -4.593 27.651 1.00 90.38 101 TRP A O 1
ATOM 800 N N . MET A 1 102 ? -17.883 -2.731 28.124 1.00 90.44 102 MET A N 1
ATOM 801 C CA . MET A 1 102 ? -16.725 -1.837 28.187 1.00 90.44 102 MET A CA 1
ATOM 802 C C . MET A 1 102 ? -15.637 -2.280 29.177 1.00 90.44 102 MET A C 1
ATOM 804 O O . MET A 1 102 ? -14.476 -1.947 28.979 1.00 90.44 102 MET A O 1
ATOM 808 N N . GLN A 1 103 ? -15.982 -3.036 30.228 1.00 87.75 103 GLN A N 1
ATOM 809 C CA . GLN A 1 103 ? -14.993 -3.554 31.184 1.00 87.75 103 GLN A CA 1
ATOM 810 C C . GLN A 1 103 ? -14.171 -4.719 30.613 1.00 87.75 103 GLN A C 1
ATOM 812 O O . GLN A 1 103 ? -12.984 -4.818 30.901 1.00 87.75 103 GLN A O 1
ATOM 817 N N . GLY A 1 104 ? -14.789 -5.595 29.811 1.00 89.81 104 GLY A N 1
ATOM 818 C CA . GLY A 1 104 ? -14.109 -6.742 29.191 1.00 89.81 104 GLY A CA 1
ATOM 819 C C . GLY A 1 104 ? -13.504 -6.427 27.821 1.00 89.81 104 GLY A C 1
ATOM 820 O O . GLY A 1 104 ? -12.503 -7.019 27.434 1.00 89.81 104 GLY A O 1
ATOM 821 N N . TYR A 1 105 ? -14.096 -5.470 27.108 1.00 89.25 105 TYR A N 1
ATOM 822 C CA . TYR A 1 105 ? -13.695 -5.022 25.778 1.00 89.25 105 TYR A CA 1
ATOM 823 C C . TYR A 1 105 ? -13.640 -3.492 25.772 1.00 89.25 105 TYR A C 1
ATOM 825 O O . TYR A 1 105 ? -14.596 -2.856 25.326 1.00 89.25 105 TYR A O 1
ATOM 833 N N . PRO A 1 106 ? -12.570 -2.878 26.306 1.00 88.38 106 PRO A N 1
ATOM 834 C CA . PRO A 1 106 ? -12.474 -1.421 26.431 1.00 88.38 106 PRO A CA 1
ATOM 835 C C . PRO A 1 106 ? -12.363 -0.710 25.079 1.00 88.38 106 PRO A C 1
ATOM 837 O O . PRO A 1 106 ? -12.730 0.459 24.959 1.00 88.38 106 PRO A O 1
ATOM 840 N N . ILE A 1 107 ? -11.897 -1.425 24.057 1.00 91.06 107 ILE A N 1
ATOM 841 C CA . ILE A 1 107 ? -11.793 -0.963 22.678 1.00 91.06 107 ILE A CA 1
ATOM 842 C C . ILE A 1 107 ? -12.489 -1.947 21.746 1.00 91.06 107 ILE A C 1
ATOM 844 O O . ILE A 1 107 ? -12.520 -3.154 21.995 1.00 91.06 107 ILE A O 1
ATOM 848 N N . VAL A 1 108 ? -13.059 -1.419 20.672 1.00 88.81 108 VAL A N 1
ATOM 849 C CA . VAL A 1 108 ? -13.723 -2.187 19.620 1.00 88.81 108 VAL A CA 1
ATOM 850 C C . VAL A 1 108 ? -13.291 -1.659 18.261 1.00 88.81 108 VAL A C 1
ATOM 852 O O . VAL A 1 108 ? -12.972 -0.478 18.120 1.00 88.81 108 VAL A O 1
ATOM 855 N N . LEU A 1 109 ? -13.284 -2.543 17.268 1.00 87.69 109 LEU A N 1
ATOM 856 C CA . LEU A 1 109 ? -13.024 -2.185 15.878 1.00 87.69 109 LEU A CA 1
ATOM 857 C C . LEU A 1 109 ? -14.068 -1.161 15.394 1.00 87.69 109 LEU A C 1
ATOM 859 O O . LEU A 1 109 ? -15.241 -1.259 15.778 1.00 87.69 109 LEU A O 1
ATOM 863 N N . ASP A 1 110 ? -13.665 -0.182 14.577 1.00 86.69 110 ASP A N 1
ATOM 864 C CA . ASP A 1 110 ? -14.621 0.776 14.013 1.00 86.69 110 ASP A CA 1
ATOM 865 C C . ASP A 1 110 ? -15.705 0.035 13.205 1.00 86.69 110 ASP A C 1
ATOM 867 O O . ASP A 1 110 ? -15.384 -0.883 12.445 1.00 86.69 110 ASP A O 1
ATOM 871 N N . PRO A 1 111 ? -16.993 0.409 13.338 1.00 82.12 111 PRO A N 1
ATOM 872 C CA . PRO A 1 111 ? -18.083 -0.239 12.618 1.00 82.12 111 PRO A CA 1
ATOM 873 C C . PRO A 1 111 ? -17.937 -0.240 11.101 1.00 82.12 111 PRO A C 1
ATOM 875 O O . PRO A 1 111 ? -18.478 -1.149 10.477 1.00 82.12 111 PRO A O 1
ATOM 878 N N . VAL A 1 112 ? -17.203 0.723 10.523 1.00 81.19 112 VAL A N 1
ATOM 879 C CA . VAL A 1 112 ? -16.847 0.710 9.092 1.00 81.19 112 VAL A CA 1
ATOM 880 C C . VAL A 1 112 ? -16.241 -0.643 8.721 1.00 81.19 112 VAL A C 1
ATOM 882 O O . VAL A 1 112 ? -16.622 -1.246 7.735 1.00 81.19 112 VAL A O 1
ATOM 885 N N . LEU A 1 113 ? -15.404 -1.213 9.580 1.00 79.62 113 LEU A N 1
ATOM 886 C CA . LEU A 1 113 ? -14.686 -2.459 9.310 1.00 79.62 113 LEU A CA 1
ATOM 887 C C . LEU A 1 113 ? -15.511 -3.724 9.602 1.00 79.62 113 LEU A C 1
ATOM 889 O O . LEU A 1 113 ? -15.096 -4.834 9.268 1.00 79.62 113 LEU A O 1
ATOM 893 N N . LEU A 1 114 ? -16.667 -3.597 10.264 1.00 73.69 114 LEU A N 1
ATOM 894 C CA . LEU A 1 114 ? -17.509 -4.748 10.614 1.00 73.69 114 LEU A CA 1
ATOM 895 C C . LEU A 1 114 ? -18.375 -5.221 9.441 1.00 73.69 114 LEU A C 1
ATOM 897 O O . LEU A 1 114 ? -18.714 -6.404 9.387 1.00 73.69 114 LEU A O 1
ATOM 901 N N . ALA A 1 115 ? -18.729 -4.316 8.528 1.00 67.44 115 ALA A N 1
ATOM 902 C CA . ALA A 1 115 ? -19.579 -4.603 7.372 1.00 67.44 115 ALA A CA 1
ATOM 903 C C . ALA A 1 115 ? -18.810 -4.653 6.041 1.00 67.44 115 ALA A C 1
ATOM 905 O O . ALA A 1 115 ? -19.346 -5.176 5.065 1.00 67.44 115 ALA A O 1
ATOM 906 N N . SER A 1 116 ? -17.576 -4.149 6.014 1.00 75.25 116 SER A N 1
ATOM 907 C CA . SER A 1 116 ? -16.842 -3.877 4.780 1.00 75.25 116 SER A CA 1
ATOM 908 C C . SER A 1 116 ? -15.803 -4.932 4.426 1.00 75.25 116 SER A C 1
ATOM 910 O O . SER A 1 116 ? -15.167 -5.545 5.288 1.00 75.25 116 SER A O 1
ATOM 912 N N . ASP A 1 117 ? -15.586 -5.091 3.122 1.00 88.12 117 ASP A N 1
ATOM 913 C CA . ASP A 1 117 ? -14.398 -5.728 2.570 1.00 88.12 117 ASP A CA 1
ATOM 914 C C . ASP A 1 117 ? -13.387 -4.646 2.173 1.00 88.12 117 ASP A C 1
ATOM 916 O O . ASP A 1 117 ? -13.400 -4.140 1.053 1.00 88.12 117 ASP A O 1
ATOM 920 N N . CYS A 1 118 ? -12.501 -4.275 3.099 1.00 90.44 118 CYS A N 1
ATOM 921 C CA . CYS A 1 118 ? -11.624 -3.114 2.924 1.00 90.44 118 CYS A CA 1
ATOM 922 C C . CYS A 1 118 ? -10.609 -3.249 1.785 1.00 90.44 118 CYS A C 1
ATOM 924 O O . CYS A 1 118 ? -10.068 -2.247 1.341 1.00 90.44 118 CYS A O 1
ATOM 926 N N . ALA A 1 119 ? -10.388 -4.446 1.233 1.00 91.50 119 ALA A N 1
ATOM 927 C CA . ALA A 1 119 ? -9.612 -4.561 0.000 1.00 91.50 119 ALA A CA 1
ATOM 928 C C . ALA A 1 119 ? -10.333 -3.974 -1.230 1.00 91.50 119 ALA A C 1
ATOM 930 O O . ALA A 1 119 ? -9.678 -3.627 -2.211 1.00 91.50 119 ALA A O 1
ATOM 931 N N . ASN A 1 120 ? -11.663 -3.878 -1.186 1.00 90.94 120 ASN A N 1
ATOM 932 C CA . ASN A 1 120 ? -12.517 -3.381 -2.265 1.00 90.94 120 ASN A CA 1
ATOM 933 C C . ASN A 1 120 ? -13.265 -2.085 -1.883 1.00 90.94 120 ASN A C 1
ATOM 935 O O . ASN A 1 120 ? -14.001 -1.541 -2.704 1.00 90.94 120 ASN A O 1
ATOM 939 N N . GLU A 1 121 ? -13.071 -1.577 -0.663 1.00 91.06 121 GLU A N 1
ATOM 940 C CA . GLU A 1 121 ? -13.750 -0.395 -0.127 1.00 91.06 121 GLU A CA 1
ATOM 941 C C . GLU A 1 121 ? -12.756 0.614 0.477 1.00 91.06 121 GLU A C 1
ATOM 943 O O . GLU A 1 121 ? -11.704 0.220 0.986 1.00 91.06 121 GLU A O 1
ATOM 948 N N . PRO A 1 122 ? -13.078 1.923 0.477 1.00 91.69 122 PRO A N 1
ATOM 949 C CA . PRO A 1 122 ? -12.193 2.970 0.982 1.00 91.69 122 PRO A CA 1
ATOM 950 C C . PRO A 1 122 ? -12.295 3.111 2.513 1.00 91.69 122 PRO A C 1
ATOM 952 O O . PRO A 1 122 ? -12.563 4.194 3.039 1.00 91.69 122 PRO A O 1
ATOM 955 N N . CYS A 1 123 ? -12.124 2.010 3.249 1.00 91.12 123 CYS A N 1
ATOM 956 C CA . CYS A 1 123 ? -12.315 1.971 4.701 1.00 91.12 123 CYS A CA 1
ATOM 957 C C . CYS A 1 123 ? -11.444 3.001 5.424 1.00 91.12 123 CYS A C 1
ATOM 959 O O . CYS A 1 123 ? -11.929 3.751 6.271 1.00 91.12 123 CYS A O 1
ATOM 961 N N . MET A 1 124 ? -10.154 3.060 5.087 1.00 91.50 124 MET A N 1
ATOM 962 C 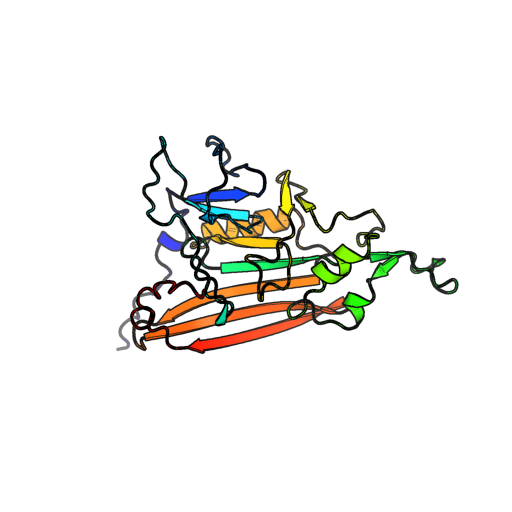CA . MET A 1 124 ? -9.207 3.974 5.727 1.00 91.50 124 MET A CA 1
ATOM 963 C C . MET A 1 124 ? -9.590 5.441 5.529 1.00 91.50 124 MET A C 1
ATOM 965 O O . MET A 1 124 ? -9.550 6.215 6.485 1.00 91.50 124 MET A O 1
ATOM 969 N N . LYS A 1 125 ? -10.047 5.804 4.326 1.00 91.06 125 LYS A N 1
ATOM 970 C CA . LYS A 1 125 ? -10.568 7.142 4.018 1.00 91.06 125 LYS A CA 1
ATOM 971 C C . LYS A 1 125 ? -11.771 7.492 4.897 1.00 91.06 125 LYS A C 1
ATOM 973 O O . LYS A 1 125 ? -11.779 8.541 5.530 1.00 91.06 125 LYS A O 1
ATOM 978 N N . GLN A 1 126 ? -12.739 6.581 5.013 1.00 89.88 126 GLN A N 1
ATOM 979 C CA . GLN A 1 126 ? -13.924 6.784 5.856 1.00 89.88 126 GLN A CA 1
ATOM 980 C C . GLN A 1 126 ? -13.580 6.921 7.349 1.00 89.88 126 GLN A C 1
ATOM 982 O O . GLN A 1 126 ? -14.298 7.584 8.095 1.00 89.88 126 GLN A O 1
ATOM 987 N N . MET A 1 127 ? -12.502 6.283 7.813 1.00 88.38 127 MET A N 1
ATOM 988 C CA . MET A 1 127 ? -12.045 6.389 9.205 1.00 88.38 127 MET A CA 1
ATOM 989 C C . MET A 1 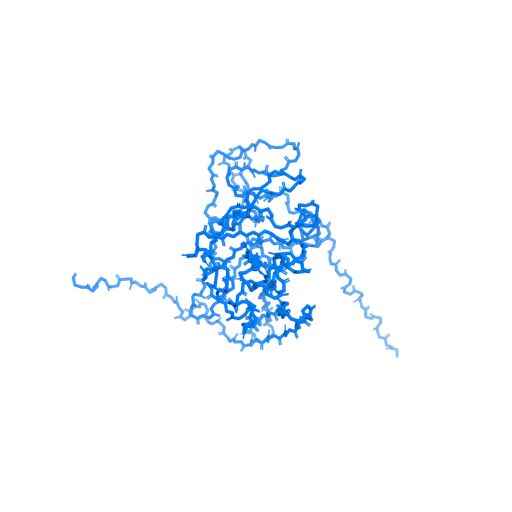127 ? -11.297 7.697 9.475 1.00 88.38 127 MET A C 1
ATOM 991 O O . MET A 1 127 ? -11.454 8.277 10.547 1.00 88.38 127 MET A O 1
ATOM 995 N N . ILE A 1 128 ? -10.531 8.190 8.497 1.00 87.81 128 ILE A N 1
ATOM 996 C CA . ILE A 1 128 ? -9.821 9.477 8.559 1.00 87.81 128 ILE A CA 1
ATOM 997 C C . ILE A 1 128 ? -10.770 10.652 8.838 1.00 87.81 128 ILE A C 1
ATOM 999 O O . ILE A 1 128 ? -10.380 11.607 9.503 1.00 87.81 128 ILE A O 1
ATOM 1003 N N . GLU A 1 129 ? -12.011 10.582 8.368 1.00 81.94 129 GLU A N 1
ATOM 1004 C CA . GLU A 1 129 ? -13.010 11.645 8.528 1.00 81.94 129 GLU A CA 1
ATOM 1005 C C . GLU A 1 129 ? -13.621 11.724 9.944 1.00 81.94 129 GLU A C 1
ATOM 1007 O O . GLU A 1 129 ? -14.347 12.671 10.239 1.00 81.94 129 GLU A O 1
ATOM 1012 N N . LYS A 1 130 ? -13.350 10.755 10.835 1.00 75.81 130 LYS A N 1
ATOM 1013 C CA . LYS A 1 130 ? -14.037 10.616 12.138 1.00 75.81 130 LYS A CA 1
ATOM 1014 C C . LYS A 1 130 ? -13.272 11.148 13.362 1.00 75.81 130 LYS A C 1
ATOM 1016 O O . LYS A 1 130 ? -13.770 10.993 14.476 1.00 75.81 130 LYS A O 1
ATOM 1021 N N . ASP A 1 131 ? -12.094 11.753 13.188 1.00 66.19 131 ASP A N 1
ATOM 1022 C CA . ASP A 1 131 ? -11.253 12.434 14.206 1.00 66.19 131 ASP A CA 1
ATOM 1023 C C . ASP A 1 131 ? -10.824 11.648 15.472 1.00 66.19 131 ASP A C 1
ATOM 1025 O O . ASP A 1 131 ? -9.940 12.098 16.202 1.00 66.19 131 ASP A O 1
ATOM 1029 N N . GLN A 1 132 ? -11.370 10.460 15.751 1.00 80.44 132 GLN A N 1
ATOM 1030 C CA . GLN A 1 132 ? -10.968 9.622 16.884 1.00 80.44 132 GLN A CA 1
ATOM 1031 C C . GLN A 1 132 ? -10.524 8.250 16.414 1.00 80.44 132 GLN A C 1
ATOM 1033 O O . GLN A 1 132 ? -11.352 7.393 16.103 1.00 80.44 132 GLN A O 1
ATOM 1038 N N . CYS A 1 133 ? -9.207 8.040 16.425 1.00 87.94 133 CYS A N 1
ATOM 1039 C CA . CYS A 1 133 ? -8.636 6.761 16.068 1.00 87.94 133 CYS A CA 1
ATOM 1040 C C . CYS A 1 133 ? -7.651 6.221 17.088 1.00 87.94 133 CYS A C 1
ATOM 1042 O O . CYS A 1 133 ? -6.735 6.923 17.513 1.00 87.94 133 CYS A O 1
ATOM 1044 N N . LEU A 1 134 ? -7.855 4.962 17.472 1.00 90.12 134 LEU A N 1
ATOM 1045 C CA . LEU A 1 134 ? -6.976 4.205 18.349 1.00 90.12 134 LEU A CA 1
ATOM 1046 C C . LEU A 1 134 ? -6.402 2.992 17.611 1.00 90.12 134 LEU A C 1
ATOM 1048 O O . LEU A 1 134 ? -7.018 2.480 16.677 1.00 90.12 134 LEU A O 1
ATOM 1052 N N . ASN A 1 135 ? -5.253 2.502 18.063 1.00 87.31 135 ASN A N 1
ATOM 1053 C CA . ASN A 1 135 ? -4.724 1.195 17.670 1.00 87.31 135 ASN A CA 1
ATOM 1054 C C . ASN A 1 135 ? -5.362 0.056 18.496 1.00 87.31 135 ASN A C 1
ATOM 1056 O O . ASN A 1 135 ? -6.130 0.292 19.435 1.00 87.31 135 ASN A O 1
ATOM 1060 N N . ALA A 1 136 ? -5.003 -1.193 18.194 1.00 85.00 136 ALA A N 1
ATOM 1061 C CA . ALA A 1 136 ? -5.440 -2.384 18.924 1.00 85.00 136 ALA A CA 1
ATOM 1062 C C . ALA A 1 136 ? -4.972 -2.433 20.393 1.00 85.00 136 ALA A C 1
ATOM 1064 O O . ALA A 1 136 ? -5.365 -3.338 21.129 1.00 85.00 136 ALA A O 1
ATOM 1065 N N . GLN A 1 137 ? -4.129 -1.496 20.837 1.00 87.44 137 GLN A N 1
ATOM 1066 C CA . GLN A 1 137 ? -3.721 -1.323 22.234 1.00 87.44 137 GLN A CA 1
ATOM 1067 C C . GLN A 1 137 ? -4.493 -0.188 22.935 1.00 87.44 137 GLN A C 1
ATOM 1069 O O . GLN A 1 137 ? -4.385 -0.033 24.150 1.00 87.44 137 GLN A O 1
ATOM 1074 N N . GLY A 1 138 ? -5.314 0.572 22.204 1.00 87.88 138 GLY A N 1
ATOM 1075 C CA . GLY A 1 138 ? -6.096 1.691 22.728 1.00 87.88 138 GLY A CA 1
ATOM 1076 C C . GLY A 1 138 ? -5.342 3.020 22.792 1.00 87.88 138 GLY A C 1
ATOM 1077 O O . GLY A 1 138 ? -5.818 3.956 23.437 1.00 87.88 138 GLY A O 1
ATOM 1078 N N . GLU A 1 139 ? -4.191 3.120 22.133 1.00 88.81 139 GLU A N 1
ATOM 1079 C CA . GLU A 1 139 ? -3.397 4.345 22.028 1.00 88.81 139 GLU A CA 1
ATOM 1080 C C . GLU A 1 139 ? -3.824 5.151 20.793 1.00 88.81 139 GLU A C 1
ATOM 1082 O O . GLU A 1 139 ? -4.198 4.543 19.788 1.00 88.81 139 GLU A O 1
ATOM 1087 N N . PRO A 1 140 ? -3.764 6.497 20.824 1.00 88.38 140 PRO A N 1
ATOM 1088 C CA . PRO A 1 140 ? -4.068 7.324 19.659 1.00 88.38 140 PRO A CA 1
ATOM 1089 C C . PRO A 1 140 ? -3.226 6.939 18.438 1.00 88.38 140 PRO A C 1
ATOM 1091 O O . PRO A 1 140 ? -1.998 6.908 18.509 1.00 88.38 140 PRO A O 1
ATOM 1094 N N . LEU A 1 141 ? -3.892 6.684 17.314 1.00 86.31 141 LEU A N 1
ATOM 1095 C CA . LEU A 1 141 ? -3.271 6.321 16.046 1.00 86.31 141 LEU A CA 1
ATOM 1096 C C . LEU A 1 141 ? -3.490 7.438 15.024 1.00 86.31 141 LEU A C 1
ATOM 1098 O O . LEU A 1 141 ? -4.625 7.773 14.686 1.00 86.31 141 LEU A O 1
ATOM 1102 N N . GLN A 1 142 ? -2.401 7.993 14.491 1.00 85.50 142 GLN A N 1
ATOM 1103 C CA . GLN A 1 142 ? -2.471 8.905 13.353 1.00 85.50 142 GLN A CA 1
ATOM 1104 C C . GLN A 1 142 ? -2.549 8.091 12.061 1.00 85.50 142 GLN A C 1
ATOM 1106 O O . GLN A 1 142 ? -1.551 7.694 11.473 1.00 85.50 142 GLN A O 1
ATOM 1111 N N . ILE A 1 143 ? -3.769 7.815 11.613 1.00 85.25 143 ILE A N 1
ATOM 1112 C CA . ILE A 1 143 ? -3.986 7.007 10.407 1.00 85.25 143 ILE A CA 1
ATOM 1113 C C . ILE A 1 143 ? -3.548 7.726 9.126 1.00 85.25 143 ILE A C 1
ATOM 1115 O O . ILE A 1 143 ? -3.098 7.072 8.192 1.00 85.25 143 ILE A O 1
ATOM 1119 N N . ARG A 1 144 ? -3.586 9.065 9.082 1.00 88.12 144 ARG A N 1
ATOM 1120 C CA . ARG A 1 144 ? -3.070 9.822 7.927 1.00 88.12 144 ARG A CA 1
ATOM 1121 C C . ARG A 1 144 ? -1.566 9.642 7.738 1.00 88.12 144 ARG A C 1
ATOM 1123 O O . ARG A 1 144 ? -1.116 9.609 6.602 1.00 88.12 144 ARG A O 1
ATOM 1130 N N . GLU A 1 145 ? -0.813 9.521 8.825 1.00 86.94 145 GLU A N 1
ATOM 1131 C CA . GLU A 1 145 ? 0.646 9.483 8.801 1.00 86.94 145 GLU A CA 1
ATOM 1132 C C . GLU A 1 145 ? 1.162 8.579 9.919 1.00 86.94 145 GLU A C 1
ATOM 1134 O O . GLU A 1 145 ? 0.985 8.868 11.100 1.00 86.94 145 GLU A O 1
ATOM 1139 N N . THR A 1 146 ? 1.823 7.484 9.554 1.00 85.81 146 THR A N 1
ATOM 1140 C CA . THR A 1 146 ? 2.452 6.568 10.511 1.00 85.81 146 THR A CA 1
ATOM 1141 C C . THR A 1 146 ? 3.945 6.494 10.253 1.00 85.81 146 THR A C 1
ATOM 1143 O O . THR A 1 146 ? 4.374 6.310 9.121 1.00 85.81 146 THR A O 1
ATOM 1146 N N . THR A 1 147 ? 4.756 6.595 11.303 1.00 86.12 147 THR A N 1
ATOM 1147 C CA . THR A 1 147 ? 6.205 6.405 11.193 1.00 86.12 147 THR A CA 1
ATOM 1148 C C . THR A 1 147 ? 6.582 4.943 11.431 1.00 86.12 147 THR A C 1
ATOM 1150 O O . THR A 1 147 ? 6.181 4.338 12.427 1.00 86.12 147 THR A O 1
ATOM 1153 N N . GLY A 1 148 ? 7.380 4.377 10.528 1.00 85.19 148 GLY A N 1
ATOM 1154 C CA . GLY A 1 148 ? 7.949 3.042 10.640 1.00 85.19 148 GLY A CA 1
ATOM 1155 C C . GLY A 1 148 ? 8.816 2.895 11.885 1.00 85.19 148 GLY A C 1
ATOM 1156 O O . GLY A 1 148 ? 9.677 3.731 12.161 1.00 85.19 148 GLY A O 1
ATOM 1157 N N . SER A 1 149 ? 8.592 1.825 12.653 1.00 84.44 149 SER A N 1
ATOM 1158 C CA . SER A 1 149 ? 9.237 1.660 13.960 1.00 84.44 149 SER A CA 1
ATOM 1159 C C . SER A 1 149 ? 10.743 1.412 13.907 1.00 84.44 149 SER A C 1
ATOM 1161 O O . SER A 1 149 ? 11.407 1.594 14.926 1.00 84.44 149 SER A O 1
ATOM 1163 N N . TRP A 1 150 ? 11.272 0.945 12.775 1.00 83.94 150 TRP A N 1
ATOM 1164 C CA . TRP A 1 150 ? 12.689 0.616 12.629 1.00 83.94 150 TRP A CA 1
ATOM 1165 C C . TRP A 1 150 ? 13.403 1.606 11.710 1.00 83.94 150 TRP A C 1
ATOM 1167 O O . TRP A 1 150 ? 14.484 2.086 12.039 1.00 83.94 150 TRP A O 1
ATOM 1177 N N . SER A 1 151 ? 12.784 1.936 10.581 1.00 81.50 151 SER A N 1
ATOM 1178 C CA . SER A 1 151 ? 13.376 2.759 9.530 1.00 81.50 151 SER A CA 1
ATOM 1179 C C . SER A 1 151 ? 13.204 4.266 9.744 1.00 81.50 151 SER A C 1
ATOM 1181 O O . SER A 1 151 ? 13.948 5.057 9.166 1.00 81.50 151 SER A O 1
ATOM 1183 N N . GLY A 1 152 ? 12.208 4.681 10.537 1.00 79.88 152 GLY A N 1
ATOM 1184 C CA . GLY A 1 152 ? 11.804 6.084 10.646 1.00 79.88 152 GLY A CA 1
ATOM 1185 C C . GLY A 1 152 ? 11.102 6.638 9.397 1.00 79.88 152 GLY A C 1
ATOM 1186 O O . GLY A 1 152 ? 10.910 7.849 9.303 1.00 79.88 152 GLY A O 1
ATOM 1187 N N . VAL A 1 153 ? 10.728 5.779 8.444 1.00 82.75 153 VAL A N 1
ATOM 1188 C CA . VAL A 1 153 ? 9.973 6.138 7.232 1.00 82.75 153 VAL A CA 1
ATOM 1189 C C . VAL A 1 153 ? 8.598 6.664 7.590 1.00 82.75 153 VAL A C 1
ATOM 1191 O O . VAL A 1 153 ? 7.921 6.076 8.427 1.00 82.75 153 VAL A O 1
ATOM 1194 N N . GLN A 1 154 ? 8.153 7.727 6.926 1.00 85.50 154 GLN A N 1
ATOM 1195 C CA . GLN A 1 154 ? 6.791 8.220 7.074 1.00 85.50 154 GLN A CA 1
ATOM 1196 C C . GLN A 1 154 ? 5.887 7.598 6.007 1.00 85.50 154 GLN A C 1
ATOM 1198 O O . GLN A 1 154 ? 6.064 7.796 4.807 1.00 85.50 154 GLN A O 1
ATOM 1203 N N . TYR A 1 155 ? 4.911 6.820 6.460 1.00 87.56 155 TYR A N 1
ATOM 1204 C CA . TYR A 1 155 ? 3.862 6.248 5.634 1.00 87.56 155 TYR A CA 1
ATOM 1205 C C . TYR A 1 155 ? 2.662 7.182 5.642 1.00 87.56 155 TYR A C 1
ATOM 1207 O O . TYR A 1 155 ? 1.942 7.275 6.639 1.00 87.56 155 TYR A O 1
ATOM 1215 N N . THR A 1 156 ? 2.477 7.888 4.533 1.00 88.38 156 THR A N 1
ATOM 1216 C CA . THR A 1 156 ? 1.418 8.886 4.377 1.00 88.38 156 THR A CA 1
ATOM 1217 C C . THR A 1 156 ? 0.267 8.321 3.562 1.00 88.38 156 THR A C 1
ATOM 1219 O O . THR A 1 156 ? 0.469 7.676 2.531 1.00 88.38 156 THR A O 1
ATOM 1222 N N . PHE A 1 157 ? -0.949 8.568 4.034 1.00 90.50 157 PHE A N 1
ATOM 1223 C CA . PHE A 1 157 ? -2.176 8.257 3.324 1.00 90.50 157 PHE A CA 1
ATOM 1224 C C . PHE A 1 157 ? -2.239 9.044 2.014 1.00 90.50 157 PHE A C 1
ATOM 1226 O O . PHE A 1 157 ? -2.120 10.268 2.007 1.00 90.50 157 PHE A O 1
ATOM 1233 N N . SER A 1 158 ? -2.507 8.335 0.926 1.00 87.25 158 SER A N 1
ATOM 1234 C CA . SER A 1 158 ? -2.791 8.911 -0.381 1.00 87.25 158 SER A CA 1
ATOM 1235 C C . SER A 1 158 ? -3.943 8.149 -1.024 1.00 87.25 158 SER A C 1
ATOM 1237 O O . SER A 1 158 ? -4.052 6.935 -0.867 1.00 87.25 158 SER A O 1
ATOM 1239 N N . GLU A 1 159 ? -4.807 8.844 -1.759 1.00 87.25 159 GLU A N 1
ATOM 1240 C CA . GLU A 1 159 ? -5.738 8.203 -2.700 1.00 87.25 159 GLU A CA 1
ATOM 1241 C C . GLU A 1 159 ? -5.012 7.890 -4.006 1.00 87.25 159 GLU A C 1
ATOM 1243 O O . GLU A 1 159 ? -5.104 6.792 -4.563 1.00 87.25 159 GLU A O 1
ATOM 1248 N N . GLU A 1 160 ? -4.196 8.836 -4.452 1.00 78.94 160 GLU A N 1
ATOM 1249 C CA . GLU A 1 160 ? -3.386 8.689 -5.640 1.00 78.94 160 GLU A CA 1
ATOM 1250 C C . GLU A 1 160 ? -2.365 7.568 -5.478 1.00 78.94 160 GLU A C 1
ATOM 1252 O O . GLU A 1 160 ? -1.645 7.476 -4.485 1.00 78.94 160 GLU A O 1
ATOM 1257 N N . GLY A 1 161 ? -2.287 6.708 -6.490 1.00 74.12 161 GLY A N 1
ATOM 1258 C CA . GLY A 1 161 ? -1.336 5.607 -6.504 1.00 74.12 161 GLY A CA 1
ATOM 1259 C C . GLY A 1 161 ? -1.780 4.399 -5.693 1.00 74.12 161 GLY A C 1
ATOM 1260 O O . GLY A 1 161 ? -1.029 3.433 -5.652 1.00 74.12 161 GLY A O 1
ATOM 1261 N N . THR A 1 162 ? -2.971 4.404 -5.099 1.00 85.75 162 THR A N 1
ATOM 1262 C CA . THR A 1 162 ? -3.547 3.221 -4.449 1.00 85.75 162 THR A CA 1
ATOM 1263 C C . THR A 1 162 ? -4.458 2.438 -5.389 1.00 85.75 162 THR A C 1
ATOM 1265 O O . THR A 1 162 ? -4.923 2.945 -6.413 1.00 85.75 162 THR A O 1
ATOM 1268 N N . PHE A 1 163 ? -4.711 1.181 -5.041 1.00 86.88 163 PHE A N 1
ATOM 1269 C CA . PHE A 1 163 ? -5.635 0.304 -5.736 1.00 86.88 163 PHE A CA 1
ATOM 1270 C C . PHE A 1 163 ? -7.034 0.924 -5.735 1.00 86.88 163 PHE A C 1
ATOM 1272 O O . PHE A 1 163 ? -7.613 1.176 -4.680 1.00 86.88 163 PHE A O 1
ATOM 1279 N N . GLY A 1 164 ? -7.568 1.194 -6.924 1.00 84.62 164 GLY A N 1
ATOM 1280 C CA . GLY A 1 164 ? -8.919 1.719 -7.112 1.00 84.62 164 GLY A CA 1
ATOM 1281 C C . GLY A 1 164 ? -9.078 3.159 -6.645 1.00 84.62 164 GLY A C 1
ATOM 1282 O O . GLY A 1 164 ? -10.208 3.611 -6.509 1.00 84.62 164 GLY A O 1
ATOM 1283 N N . GLN A 1 165 ? -7.968 3.851 -6.350 1.00 86.50 165 GLN A N 1
ATOM 1284 C CA . GLN A 1 165 ? -7.968 5.128 -5.629 1.00 86.50 165 GLN A CA 1
ATOM 1285 C C . GLN A 1 165 ? -8.745 5.054 -4.301 1.00 86.50 165 GLN A C 1
ATOM 1287 O O . GLN A 1 165 ? -9.301 6.043 -3.833 1.00 86.50 165 GLN A O 1
ATOM 1292 N N . LEU A 1 166 ? -8.802 3.865 -3.686 1.00 88.50 166 LEU A N 1
ATOM 1293 C CA . LEU A 1 166 ? -9.562 3.635 -2.455 1.00 88.50 166 LEU A CA 1
ATOM 1294 C C . LEU A 1 166 ? -8.909 4.287 -1.227 1.00 88.50 166 LEU A C 1
ATOM 1296 O O . LEU A 1 166 ? -9.553 4.431 -0.188 1.00 88.50 166 LEU A O 1
ATOM 1300 N N . GLY A 1 167 ? -7.654 4.718 -1.347 1.00 89.31 167 GLY A N 1
ATOM 1301 C CA . GLY A 1 167 ? -6.922 5.345 -0.262 1.00 89.31 167 GLY A CA 1
ATOM 1302 C C . GLY A 1 167 ? -6.181 4.336 0.607 1.00 89.31 167 GLY A C 1
ATOM 1303 O O . GLY A 1 167 ? -6.647 3.225 0.859 1.00 89.31 167 GLY A O 1
ATOM 1304 N N . GLY A 1 168 ? -5.003 4.733 1.072 1.00 91.88 168 GLY A N 1
ATOM 1305 C CA . GLY A 1 168 ? -4.136 3.905 1.901 1.00 91.88 168 GLY A CA 1
ATOM 1306 C C . GLY A 1 168 ? -2.679 4.337 1.813 1.00 91.88 168 GLY A C 1
ATOM 1307 O O . GLY A 1 168 ? -2.362 5.392 1.264 1.00 91.88 168 GLY A O 1
ATOM 1308 N N . TYR A 1 169 ? -1.787 3.505 2.336 1.00 91.94 169 TYR A N 1
ATOM 1309 C CA . TYR A 1 169 ? -0.356 3.629 2.082 1.00 91.94 169 TYR A CA 1
ATOM 1310 C C . TYR A 1 169 ? -0.028 2.905 0.782 1.00 91.94 169 TYR A C 1
ATOM 1312 O O . TYR A 1 169 ? -0.311 1.710 0.640 1.00 91.94 169 TYR A O 1
ATOM 1320 N N . SER A 1 170 ? 0.547 3.632 -0.173 1.00 89.81 170 SER A N 1
ATOM 1321 C CA . SER A 1 170 ? 0.966 3.066 -1.452 1.00 89.81 170 SER A CA 1
ATOM 1322 C C . SER A 1 170 ? 2.448 2.721 -1.418 1.00 89.81 170 SER A C 1
ATOM 1324 O O . SER A 1 170 ? 3.290 3.546 -1.073 1.00 89.81 170 SER A O 1
ATOM 1326 N N . ILE A 1 171 ? 2.776 1.480 -1.744 1.00 90.19 171 ILE A N 1
ATOM 1327 C CA . ILE A 1 171 ? 4.109 0.917 -1.564 1.00 90.19 171 ILE A CA 1
ATOM 1328 C C . ILE A 1 171 ? 4.544 0.242 -2.864 1.00 90.19 171 ILE A C 1
ATOM 1330 O O . ILE A 1 171 ? 3.918 -0.712 -3.320 1.00 90.19 171 ILE A O 1
ATOM 1334 N N . GLY A 1 172 ? 5.638 0.705 -3.456 1.00 89.19 172 GLY A N 1
ATOM 1335 C CA . GLY A 1 172 ? 6.300 0.060 -4.584 1.00 89.19 172 GLY A CA 1
ATOM 1336 C C . GLY A 1 172 ? 7.334 -0.967 -4.122 1.00 89.19 172 GLY A C 1
ATOM 1337 O O . GLY A 1 172 ? 8.195 -0.658 -3.301 1.00 89.19 172 GLY A O 1
ATOM 1338 N N . LEU A 1 173 ? 7.278 -2.187 -4.665 1.00 88.94 173 LEU A N 1
ATOM 1339 C CA . LEU A 1 173 ? 8.230 -3.260 -4.339 1.00 88.94 173 LEU A CA 1
ATOM 1340 C C . LEU A 1 173 ? 9.457 -3.298 -5.261 1.00 88.94 173 LEU A C 1
ATOM 1342 O O . LEU A 1 173 ? 10.335 -4.130 -5.074 1.00 88.94 173 LEU A O 1
ATOM 1346 N N . GLY A 1 174 ? 9.535 -2.429 -6.264 1.00 84.00 174 GLY A N 1
ATOM 1347 C CA . GLY A 1 174 ? 10.562 -2.499 -7.300 1.00 84.00 174 GLY A CA 1
ATOM 1348 C C . GLY A 1 174 ? 10.270 -3.556 -8.364 1.00 84.00 174 GLY A C 1
ATOM 1349 O O . GLY A 1 174 ? 9.155 -4.072 -8.476 1.00 84.00 174 GLY A O 1
ATOM 1350 N N . SER A 1 175 ? 11.269 -3.828 -9.197 1.00 83.50 175 SER A N 1
ATOM 1351 C CA . SER A 1 175 ? 11.152 -4.666 -10.399 1.00 83.50 175 SER A CA 1
ATOM 1352 C C . SER A 1 175 ? 12.005 -5.933 -10.338 1.00 83.50 175 SER A C 1
ATOM 1354 O O . SER A 1 175 ? 11.884 -6.789 -11.213 1.00 83.50 175 SER A O 1
ATOM 1356 N N . THR A 1 176 ? 12.847 -6.087 -9.312 1.00 84.12 176 THR A N 1
ATOM 1357 C CA . THR A 1 176 ? 13.640 -7.303 -9.082 1.00 84.12 176 THR A CA 1
ATOM 1358 C C . THR A 1 176 ? 13.237 -7.992 -7.779 1.00 84.12 176 THR A C 1
ATOM 1360 O O . THR A 1 176 ? 12.609 -7.406 -6.897 1.00 84.12 176 THR A O 1
ATOM 1363 N N . LYS A 1 177 ? 13.596 -9.270 -7.632 1.00 85.31 177 LYS A N 1
ATOM 1364 C CA . LYS A 1 177 ? 13.338 -10.041 -6.410 1.00 85.31 177 LYS A CA 1
ATOM 1365 C C . LYS A 1 177 ? 14.106 -9.473 -5.216 1.00 85.31 177 LYS A C 1
ATOM 1367 O O . LYS A 1 177 ? 13.578 -9.492 -4.109 1.00 85.31 177 LYS A O 1
ATOM 1372 N N . ALA A 1 178 ? 15.327 -8.977 -5.431 1.00 85.38 178 ALA A N 1
ATOM 1373 C CA . ALA A 1 178 ? 16.127 -8.342 -4.382 1.00 85.38 178 ALA A CA 1
ATOM 1374 C C . ALA A 1 178 ? 15.480 -7.040 -3.886 1.00 85.38 178 ALA A C 1
ATOM 1376 O O . ALA A 1 178 ? 15.354 -6.841 -2.678 1.00 85.38 178 ALA A O 1
ATOM 1377 N N . GLU A 1 179 ? 14.998 -6.210 -4.814 1.00 87.31 179 GLU A N 1
ATOM 1378 C CA . GLU A 1 179 ? 14.243 -4.990 -4.511 1.00 87.31 179 GLU A CA 1
ATOM 1379 C C . GLU A 1 179 ? 12.965 -5.310 -3.721 1.00 87.31 179 GLU A C 1
ATOM 1381 O O . GLU A 1 179 ? 12.745 -4.757 -2.639 1.00 87.31 179 GLU A O 1
ATOM 1386 N N . GLY A 1 180 ? 12.187 -6.290 -4.192 1.00 88.94 180 GLY A N 1
ATOM 1387 C CA . GLY A 1 180 ? 10.954 -6.712 -3.526 1.00 88.94 180 GLY A CA 1
ATOM 1388 C C . GLY A 1 180 ? 11.195 -7.292 -2.138 1.00 88.94 180 GLY A C 1
ATOM 1389 O O . GLY A 1 180 ? 10.459 -6.981 -1.203 1.00 88.94 180 GLY A O 1
ATOM 1390 N N . ALA A 1 181 ? 12.251 -8.092 -1.972 1.00 89.12 181 ALA A N 1
ATOM 1391 C CA . ALA A 1 181 ? 12.635 -8.632 -0.674 1.00 89.12 181 ALA A CA 1
ATOM 1392 C C . ALA A 1 181 ? 13.055 -7.525 0.302 1.00 89.12 181 ALA A C 1
ATOM 1394 O O . ALA A 1 181 ? 12.662 -7.571 1.466 1.00 89.12 181 ALA A O 1
ATOM 1395 N N . LEU A 1 182 ? 13.813 -6.521 -0.155 1.00 87.19 182 LEU A N 1
ATOM 1396 C CA . LEU A 1 182 ? 14.202 -5.381 0.676 1.00 87.19 182 LEU A CA 1
ATOM 1397 C C . LEU A 1 182 ? 12.976 -4.587 1.135 1.00 87.19 182 LEU A C 1
ATOM 1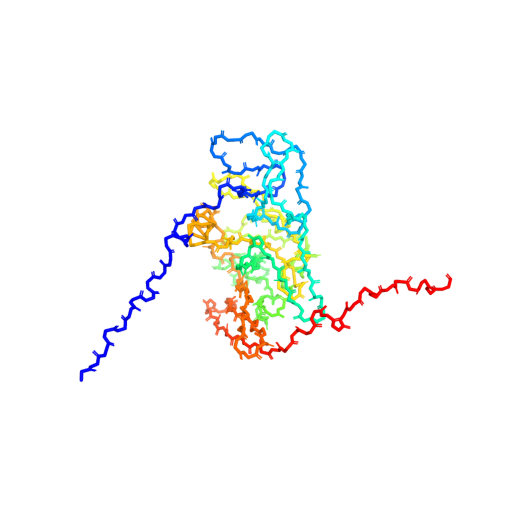399 O O . LEU A 1 182 ? 12.820 -4.363 2.334 1.00 87.19 182 LEU A O 1
ATOM 1403 N N . ALA A 1 183 ? 12.093 -4.211 0.205 1.00 88.69 183 ALA A N 1
ATOM 1404 C CA . ALA A 1 183 ? 10.887 -3.453 0.525 1.00 88.69 183 ALA A CA 1
ATOM 1405 C C . ALA A 1 183 ? 9.975 -4.226 1.490 1.00 88.69 183 ALA A C 1
ATOM 1407 O O . ALA A 1 183 ? 9.563 -3.687 2.512 1.00 88.69 183 ALA A O 1
ATOM 1408 N N . LEU A 1 184 ? 9.714 -5.513 1.238 1.00 90.19 184 LEU A N 1
ATOM 1409 C CA . LEU A 1 184 ? 8.898 -6.337 2.138 1.00 90.19 184 LEU A CA 1
ATOM 1410 C C . LEU A 1 184 ? 9.530 -6.493 3.527 1.00 90.19 184 LEU A C 1
ATOM 1412 O O . LEU A 1 184 ? 8.825 -6.382 4.530 1.00 90.19 184 LEU A O 1
ATOM 1416 N N . ASN A 1 185 ? 10.845 -6.717 3.605 1.00 89.88 185 ASN A N 1
ATOM 1417 C CA . ASN A 1 185 ? 11.546 -6.803 4.887 1.00 89.88 185 ASN A CA 1
ATOM 1418 C C . ASN A 1 185 ? 11.448 -5.490 5.670 1.00 89.88 185 ASN A C 1
ATOM 1420 O O . ASN A 1 185 ? 11.223 -5.533 6.879 1.00 89.88 185 ASN A O 1
ATOM 1424 N N . LEU A 1 186 ? 11.555 -4.343 4.993 1.00 87.50 186 LEU A N 1
ATOM 1425 C CA . LEU A 1 186 ? 11.377 -3.027 5.603 1.00 87.50 186 LEU A CA 1
ATOM 1426 C C . LEU A 1 186 ? 9.980 -2.884 6.220 1.00 87.50 186 LEU A C 1
ATOM 1428 O O . LEU A 1 186 ? 9.865 -2.556 7.396 1.00 87.50 186 LEU A O 1
ATOM 1432 N N . LEU A 1 187 ? 8.924 -3.221 5.471 1.00 90.50 187 LEU A N 1
ATOM 1433 C CA . LEU A 1 187 ? 7.539 -3.172 5.959 1.00 90.50 187 LEU A CA 1
ATOM 1434 C C . LEU A 1 187 ? 7.315 -4.079 7.181 1.00 90.50 187 LEU A C 1
ATOM 1436 O O . LEU A 1 187 ? 6.580 -3.724 8.105 1.00 90.50 187 LEU A O 1
ATOM 1440 N N . VAL A 1 188 ? 7.944 -5.259 7.200 1.00 90.81 188 VAL A N 1
ATOM 1441 C CA . VAL A 1 188 ? 7.890 -6.186 8.342 1.00 90.81 188 VAL A CA 1
ATOM 1442 C C . VAL A 1 188 ? 8.623 -5.606 9.555 1.00 90.81 188 VAL A C 1
ATOM 1444 O O . VAL A 1 188 ? 8.085 -5.643 10.661 1.00 90.81 188 VAL A O 1
ATOM 1447 N N . GLN A 1 189 ? 9.818 -5.039 9.368 1.00 89.50 189 GLN A N 1
ATOM 1448 C CA . GLN A 1 189 ? 10.614 -4.427 10.442 1.00 89.50 189 GLN A CA 1
ATOM 1449 C C . GLN A 1 189 ? 9.967 -3.158 11.009 1.00 89.50 189 GLN A C 1
ATOM 1451 O O . GLN A 1 189 ? 9.979 -2.937 12.221 1.00 89.50 189 GLN A O 1
ATOM 1456 N N . ASP A 1 190 ? 9.316 -2.374 10.154 1.00 87.69 190 ASP A N 1
ATOM 1457 C CA . ASP A 1 190 ? 8.481 -1.237 10.545 1.00 87.69 190 ASP A CA 1
ATOM 1458 C C . ASP A 1 190 ? 7.151 -1.651 11.158 1.00 87.69 190 ASP A C 1
ATOM 1460 O O . ASP A 1 190 ? 6.414 -0.819 11.696 1.00 87.69 190 ASP A O 1
ATOM 1464 N N . ARG A 1 191 ? 6.880 -2.960 11.137 1.00 87.38 191 ARG A N 1
ATOM 1465 C CA . ARG A 1 191 ? 5.685 -3.588 11.667 1.00 87.38 191 ARG A CA 1
ATOM 1466 C C . ARG A 1 191 ? 4.435 -2.924 11.073 1.00 87.38 191 ARG A C 1
ATOM 1468 O O . ARG A 1 191 ? 3.536 -2.531 11.812 1.00 87.38 191 ARG A O 1
ATOM 1475 N N . LEU A 1 192 ? 4.384 -2.805 9.748 1.00 86.62 192 LEU A N 1
ATOM 1476 C CA . LEU A 1 192 ? 3.171 -2.423 9.018 1.00 86.62 192 LEU A CA 1
ATOM 1477 C C . LEU A 1 192 ? 2.205 -3.587 8.798 1.00 86.62 192 LEU A C 1
ATOM 1479 O O . LEU A 1 192 ? 1.059 -3.363 8.426 1.00 86.62 192 LEU A O 1
ATOM 1483 N N . PHE A 1 193 ? 2.637 -4.820 9.059 1.00 84.56 193 PHE A N 1
ATOM 1484 C CA . PHE A 1 193 ? 1.790 -6.012 9.108 1.00 84.56 193 PHE A CA 1
ATOM 1485 C C . PHE A 1 193 ? 1.470 -6.355 10.577 1.00 84.56 193 PHE A C 1
ATOM 1487 O O . PHE A 1 193 ? 2.009 -7.311 11.133 1.00 84.56 193 PHE A O 1
ATOM 1494 N N . ARG A 1 194 ? 0.657 -5.524 11.243 1.00 78.19 194 ARG A N 1
ATOM 1495 C CA . ARG A 1 194 ? 0.216 -5.695 12.645 1.00 78.19 194 ARG A CA 1
ATOM 1496 C C . ARG A 1 194 ? -1.263 -6.078 12.709 1.00 78.19 194 ARG A C 1
ATOM 1498 O O . ARG A 1 194 ? -1.939 -6.169 11.693 1.00 78.19 194 ARG A O 1
ATOM 1505 N N . ALA A 1 195 ? -1.771 -6.262 13.930 1.00 74.62 195 ALA A N 1
ATOM 1506 C CA . ALA A 1 195 ? -3.202 -6.433 14.195 1.00 74.62 195 ALA A CA 1
ATOM 1507 C C . ALA A 1 195 ? -4.065 -5.277 13.653 1.00 74.62 195 ALA A C 1
ATOM 1509 O O . ALA A 1 195 ? -5.242 -5.485 13.379 1.00 74.62 195 ALA A O 1
ATOM 1510 N N . ASP A 1 196 ? -3.471 -4.093 13.477 1.00 80.06 196 ASP A N 1
ATOM 1511 C CA . ASP A 1 196 ? -4.140 -2.914 12.929 1.00 80.06 196 ASP A CA 1
ATOM 1512 C C . ASP A 1 196 ? -4.200 -2.924 11.398 1.00 80.06 196 ASP A C 1
ATOM 1514 O O . ASP A 1 196 ? -4.725 -1.994 10.812 1.00 80.06 196 ASP A O 1
ATOM 1518 N N . SER A 1 197 ? -3.646 -3.910 10.703 1.00 86.38 197 SER A N 1
ATOM 1519 C CA . SER A 1 197 ? -3.601 -3.887 9.244 1.00 86.38 197 SER A CA 1
ATOM 1520 C C . SER A 1 197 ? -4.809 -4.616 8.667 1.00 86.38 197 SER A C 1
ATOM 1522 O O . SER A 1 197 ? -4.890 -5.842 8.738 1.00 86.38 197 SER A O 1
ATOM 1524 N N . ILE A 1 198 ? -5.755 -3.868 8.092 1.00 89.44 198 ILE A N 1
ATOM 1525 C CA . ILE A 1 198 ? -7.054 -4.431 7.711 1.00 89.44 198 ILE A CA 1
ATOM 1526 C C . ILE A 1 198 ? -7.073 -4.987 6.294 1.00 89.44 198 ILE A C 1
ATOM 1528 O O . ILE A 1 198 ? -7.770 -5.963 6.032 1.00 89.44 198 ILE A O 1
ATOM 1532 N N . SER A 1 199 ? -6.315 -4.411 5.366 1.00 92.88 199 SER A N 1
ATOM 1533 C CA . SER A 1 199 ? -6.256 -4.949 4.011 1.00 92.88 199 SER A CA 1
ATOM 1534 C C . SER A 1 199 ? -4.953 -4.642 3.304 1.00 92.88 199 SER A C 1
ATOM 1536 O O . SER A 1 199 ? -4.350 -3.586 3.500 1.00 92.88 199 SER A O 1
ATOM 1538 N N . PHE A 1 200 ? -4.573 -5.559 2.419 1.00 92.69 200 PHE A N 1
ATOM 1539 C CA . PHE A 1 200 ? -3.428 -5.420 1.531 1.00 92.69 200 PHE A CA 1
ATOM 1540 C C . PHE A 1 200 ? -3.838 -5.853 0.135 1.00 92.69 200 PHE A C 1
ATOM 1542 O O . PHE A 1 200 ? -4.328 -6.969 -0.050 1.00 92.69 200 PHE A O 1
ATOM 1549 N N . VAL A 1 201 ? -3.616 -4.993 -0.848 1.00 93.12 201 VAL A N 1
ATOM 1550 C CA . VAL A 1 201 ? -3.851 -5.325 -2.250 1.00 93.12 201 VAL A CA 1
ATOM 1551 C C . VAL A 1 201 ? -2.530 -5.284 -2.985 1.00 93.12 201 VAL A C 1
ATOM 1553 O O . VAL A 1 201 ? -1.934 -4.220 -3.118 1.00 93.12 201 VAL A O 1
ATOM 1556 N N . PHE A 1 202 ? -2.084 -6.447 -3.449 1.00 92.50 202 PHE A N 1
ATOM 1557 C CA . PHE A 1 202 ? -0.968 -6.573 -4.373 1.00 92.50 202 PHE 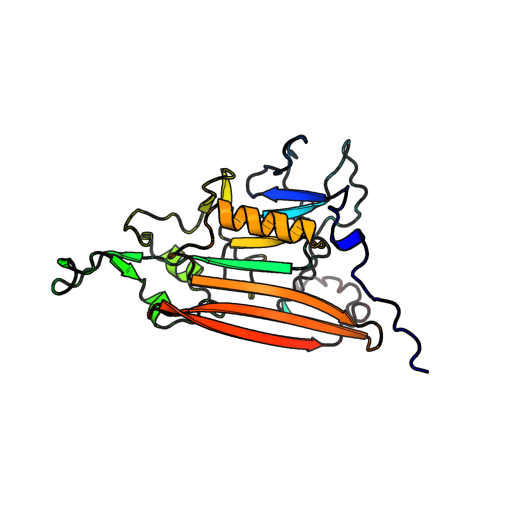A CA 1
ATOM 1558 C C . PHE A 1 202 ? -1.503 -6.450 -5.787 1.00 92.50 202 PHE A C 1
ATOM 1560 O O . PHE A 1 202 ? -2.427 -7.174 -6.155 1.00 92.50 202 PHE A O 1
ATOM 1567 N N . GLU A 1 203 ? -0.903 -5.588 -6.590 1.00 88.19 203 GLU A N 1
ATOM 1568 C CA . GLU A 1 203 ? -1.276 -5.425 -7.988 1.00 88.19 203 GLU A CA 1
ATOM 1569 C C . GLU A 1 203 ? -0.044 -5.340 -8.880 1.00 88.19 203 GLU A C 1
ATOM 1571 O O . GLU A 1 203 ? 0.972 -4.738 -8.522 1.00 88.19 203 GLU A O 1
ATOM 1576 N N . PHE A 1 204 ? -0.135 -5.991 -10.035 1.00 86.56 204 PHE A N 1
ATOM 1577 C CA . PHE A 1 204 ? 0.918 -6.004 -11.038 1.00 86.56 204 PHE A CA 1
ATOM 1578 C C . PHE A 1 204 ? 0.340 -6.290 -12.421 1.00 86.56 204 PHE A C 1
ATOM 1580 O O . PHE A 1 204 ? -0.734 -6.884 -12.576 1.00 86.56 204 PHE A O 1
ATOM 1587 N N . VAL A 1 205 ? 1.080 -5.867 -13.440 1.00 83.31 205 VAL A N 1
ATOM 1588 C CA . VAL A 1 205 ? 0.724 -6.050 -14.846 1.00 83.31 205 VAL A CA 1
ATOM 1589 C C . VAL A 1 205 ? 1.807 -6.865 -15.524 1.00 83.31 205 VAL A C 1
ATOM 1591 O O . VAL A 1 205 ? 2.996 -6.602 -15.358 1.00 83.31 205 VAL A O 1
ATOM 1594 N N . THR A 1 206 ? 1.393 -7.834 -16.327 1.00 84.19 206 THR A N 1
ATOM 1595 C CA . THR A 1 206 ? 2.288 -8.598 -17.199 1.00 84.19 206 THR A CA 1
ATOM 1596 C C . THR A 1 206 ? 1.846 -8.443 -18.646 1.00 84.19 206 THR A C 1
ATOM 1598 O O . THR A 1 206 ? 0.653 -8.335 -18.917 1.00 84.19 206 THR A O 1
ATOM 1601 N N . TYR A 1 207 ? 2.801 -8.414 -19.572 1.00 82.19 207 TYR A N 1
ATOM 1602 C CA . TYR A 1 207 ? 2.541 -8.348 -21.008 1.00 82.19 207 TYR A CA 1
ATOM 1603 C C . TYR A 1 207 ? 2.978 -9.651 -21.672 1.00 82.19 207 TYR A C 1
ATOM 1605 O O . TYR A 1 207 ? 4.073 -10.151 -21.410 1.00 82.19 207 TYR A O 1
ATOM 1613 N N . ASN A 1 208 ? 2.124 -10.199 -22.534 1.00 80.19 208 ASN A N 1
ATOM 1614 C CA . ASN A 1 208 ? 2.425 -11.382 -23.322 1.00 80.19 208 ASN A CA 1
ATOM 1615 C C . ASN A 1 208 ? 2.568 -11.008 -24.800 1.00 80.19 208 ASN A C 1
ATOM 1617 O O . ASN A 1 208 ? 1.573 -10.857 -25.505 1.00 80.19 208 ASN A O 1
ATOM 1621 N N . ALA A 1 209 ? 3.814 -10.940 -25.273 1.00 76.69 209 ALA A N 1
ATOM 1622 C CA . ALA A 1 209 ? 4.141 -10.561 -26.646 1.00 76.69 209 ALA A CA 1
ATOM 1623 C C . ALA A 1 209 ? 3.654 -11.555 -27.716 1.00 76.69 209 ALA A C 1
ATOM 1625 O O . ALA A 1 209 ? 3.515 -11.172 -28.871 1.00 76.69 209 ALA A O 1
ATOM 1626 N N . ASN A 1 210 ? 3.379 -12.816 -27.360 1.00 79.94 210 ASN A N 1
ATOM 1627 C CA . ASN A 1 210 ? 2.884 -13.803 -28.328 1.00 79.94 210 ASN A CA 1
ATOM 1628 C C . ASN A 1 210 ? 1.413 -13.579 -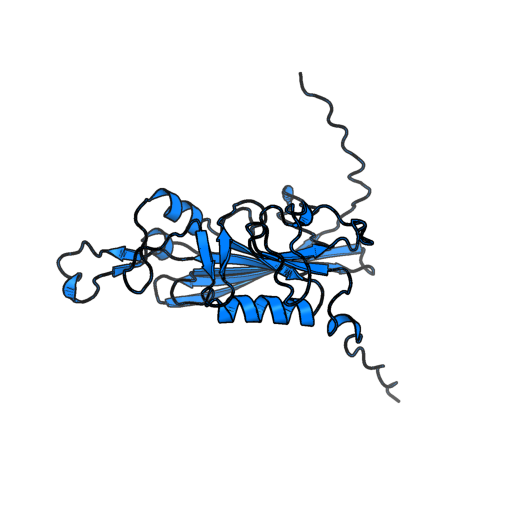28.693 1.00 79.94 210 ASN A C 1
ATOM 1630 O O . ASN A 1 210 ? 0.981 -13.998 -29.762 1.00 79.94 210 ASN A O 1
ATOM 1634 N N . TYR A 1 211 ? 0.651 -12.960 -27.789 1.00 81.12 211 TYR A N 1
ATOM 1635 C CA . TYR A 1 211 ? -0.778 -12.707 -27.969 1.00 81.12 211 TYR A CA 1
ATOM 1636 C C . TYR A 1 211 ? -1.123 -11.215 -27.996 1.00 81.12 211 TYR A C 1
ATOM 1638 O O . TYR A 1 211 ? -2.293 -10.894 -28.155 1.00 81.12 211 TYR A O 1
ATOM 1646 N N . ASP A 1 212 ? -0.132 -10.332 -27.830 1.00 78.88 212 ASP A N 1
ATOM 1647 C CA . ASP A 1 212 ? -0.302 -8.877 -27.731 1.00 78.88 212 ASP A CA 1
ATOM 1648 C C . ASP A 1 212 ? -1.372 -8.470 -26.699 1.00 78.88 212 ASP A C 1
ATOM 1650 O O . ASP A 1 212 ? -2.305 -7.710 -26.954 1.00 78.88 212 ASP A O 1
ATOM 1654 N N . MET A 1 213 ? -1.283 -9.062 -25.505 1.00 81.38 213 MET A N 1
ATOM 1655 C CA . MET A 1 213 ? -2.245 -8.826 -24.428 1.00 81.38 213 MET A CA 1
ATOM 1656 C C . MET A 1 213 ? -1.555 -8.531 -23.108 1.00 81.38 213 MET A C 1
ATOM 1658 O O . MET A 1 213 ? -0.536 -9.133 -22.755 1.00 81.38 213 MET A O 1
ATOM 1662 N N . PHE A 1 214 ? -2.186 -7.657 -22.333 1.00 83.75 214 PHE A N 1
ATOM 1663 C CA . PHE A 1 214 ? -1.817 -7.373 -20.960 1.00 83.75 214 PHE A CA 1
ATOM 1664 C C . PHE A 1 214 ? -2.708 -8.164 -20.009 1.00 83.75 214 PHE A C 1
ATOM 1666 O O . PHE A 1 214 ? -3.891 -8.393 -20.254 1.00 83.75 214 PHE A O 1
ATOM 1673 N N . THR A 1 215 ? -2.117 -8.596 -18.903 1.00 86.69 215 THR A N 1
ATOM 1674 C CA . THR A 1 215 ? -2.801 -9.256 -17.798 1.00 86.69 215 THR A CA 1
ATOM 1675 C C . THR A 1 215 ? -2.574 -8.435 -16.541 1.00 86.69 215 THR A C 1
ATOM 1677 O O . THR A 1 215 ? -1.449 -8.357 -16.043 1.00 86.69 215 THR A O 1
ATOM 1680 N N . TYR A 1 216 ? -3.642 -7.837 -16.026 1.00 87.06 216 TYR A N 1
ATOM 1681 C CA . TYR A 1 216 ? -3.666 -7.168 -14.732 1.00 87.06 216 TYR A CA 1
ATOM 1682 C C . TYR A 1 216 ? -4.095 -8.175 -13.672 1.00 87.06 216 TYR A C 1
ATOM 1684 O O . TYR A 1 216 ? -5.177 -8.757 -13.757 1.00 87.06 216 TYR A O 1
ATOM 1692 N N . THR A 1 217 ? -3.223 -8.419 -12.699 1.00 90.19 217 THR A N 1
ATOM 1693 C CA . THR A 1 217 ? -3.486 -9.348 -11.600 1.00 90.19 217 THR A CA 1
ATOM 1694 C C . THR A 1 217 ? -3.556 -8.577 -10.300 1.00 90.19 217 THR A C 1
ATOM 1696 O O . THR A 1 217 ? -2.657 -7.795 -9.993 1.00 90.19 217 THR A O 1
ATOM 1699 N N . THR A 1 218 ? -4.590 -8.859 -9.512 1.00 91.94 218 THR A N 1
ATOM 1700 C CA . THR A 1 218 ? -4.688 -8.399 -8.129 1.00 91.94 218 THR A CA 1
ATOM 1701 C C . THR A 1 218 ? -4.788 -9.579 -7.177 1.00 91.94 218 THR A C 1
ATOM 1703 O O . THR A 1 218 ? -5.468 -10.572 -7.449 1.00 91.94 218 THR A O 1
ATOM 1706 N N . VAL A 1 219 ? -4.090 -9.475 -6.052 1.00 94.31 219 VAL A N 1
ATOM 1707 C CA . VAL A 1 219 ? -4.211 -10.389 -4.918 1.00 94.31 219 VAL A CA 1
ATOM 1708 C C . VAL A 1 219 ? -4.583 -9.550 -3.710 1.00 94.31 219 VAL A C 1
ATOM 1710 O O . VAL A 1 219 ? -3.816 -8.696 -3.270 1.00 94.31 219 VAL A O 1
ATOM 1713 N N . LYS A 1 220 ? -5.786 -9.776 -3.203 1.00 94.19 220 LYS A N 1
ATOM 1714 C CA . LYS A 1 220 ? -6.425 -8.972 -2.171 1.00 94.19 220 LYS A CA 1
ATOM 1715 C C . LYS A 1 220 ? -6.494 -9.773 -0.885 1.00 94.19 220 LYS A C 1
ATOM 1717 O O . LYS A 1 220 ? -6.965 -10.910 -0.887 1.00 94.19 220 LYS A O 1
ATOM 1722 N N . PHE A 1 221 ? -6.063 -9.161 0.204 1.00 92.44 221 PHE A N 1
ATOM 1723 C CA . PHE A 1 221 ? -6.219 -9.669 1.557 1.00 92.44 221 PHE A CA 1
ATOM 1724 C C . PHE A 1 221 ? -7.045 -8.674 2.349 1.00 92.44 221 PHE A C 1
ATOM 1726 O O . PHE A 1 221 ? -6.782 -7.476 2.287 1.00 92.44 221 PHE A O 1
ATOM 1733 N N . SER A 1 222 ? -8.024 -9.168 3.095 1.00 91.31 222 SER A N 1
ATOM 1734 C CA . SER A 1 222 ? -8.948 -8.322 3.845 1.00 91.31 222 SER A CA 1
ATOM 1735 C C . SER A 1 222 ? -9.372 -9.012 5.127 1.00 91.31 222 SER A C 1
ATOM 1737 O O . SER A 1 222 ? -9.893 -10.129 5.110 1.00 91.31 222 SER A O 1
ATOM 1739 N N . GLN A 1 223 ? -9.107 -8.375 6.255 1.00 87.00 223 GLN A N 1
ATOM 1740 C CA . GLN A 1 223 ? -9.486 -8.858 7.566 1.00 87.00 223 GLN A CA 1
ATOM 1741 C C . GLN A 1 223 ? -10.931 -8.460 7.856 1.00 87.00 223 GLN A C 1
ATOM 1743 O O . GLN A 1 223 ? -11.290 -7.288 7.875 1.00 87.00 223 GLN A O 1
ATOM 1748 N N . ARG A 1 224 ? -11.771 -9.453 8.142 1.00 79.50 224 ARG A N 1
ATOM 1749 C CA . ARG A 1 224 ? -13.133 -9.220 8.625 1.00 79.50 224 ARG A CA 1
ATOM 1750 C C . ARG A 1 224 ? -13.109 -8.831 10.099 1.00 79.50 224 ARG A C 1
ATOM 1752 O O . ARG A 1 224 ? -12.255 -9.300 10.851 1.00 79.50 224 ARG A O 1
ATOM 1759 N N . GLY A 1 225 ? -14.165 -8.163 10.564 1.00 71.62 225 GLY A N 1
ATOM 1760 C CA . GLY A 1 225 ? -14.394 -7.894 11.992 1.00 71.62 225 GLY A CA 1
ATOM 1761 C C . GLY A 1 225 ? -14.378 -9.123 12.920 1.00 71.62 225 GLY A C 1
ATOM 1762 O O . GLY A 1 225 ? -14.180 -8.990 14.121 1.00 71.62 225 GLY A O 1
ATOM 1763 N N . THR A 1 226 ? -14.534 -10.335 12.374 1.00 74.44 226 THR A N 1
ATOM 1764 C CA . THR A 1 226 ? -14.400 -11.607 13.116 1.00 74.44 226 THR A CA 1
ATOM 1765 C C . THR A 1 226 ? -12.950 -12.063 13.328 1.00 74.44 226 THR A C 1
ATOM 1767 O O . THR A 1 226 ? -12.726 -13.086 13.968 1.00 74.44 226 THR A O 1
ATOM 1770 N N . GLY A 1 227 ? -11.967 -11.363 12.755 1.00 73.81 227 GLY A N 1
ATOM 1771 C CA . GLY A 1 227 ? -10.554 -11.751 12.753 1.00 73.81 227 GLY A CA 1
ATOM 1772 C C . GLY A 1 227 ? -10.165 -12.745 11.652 1.00 73.81 227 GLY A C 1
ATOM 1773 O O . GLY A 1 227 ? -8.997 -13.105 11.540 1.00 73.81 227 GLY A O 1
ATOM 1774 N N . LYS A 1 228 ? -11.112 -13.194 10.815 1.00 81.81 228 LYS A N 1
ATOM 1775 C CA . LYS A 1 228 ? -10.803 -14.022 9.639 1.00 81.81 228 LYS A CA 1
ATOM 1776 C C . LYS A 1 228 ? -10.274 -13.163 8.495 1.00 81.81 228 LYS A C 1
ATOM 1778 O O . LYS A 1 228 ? -10.856 -12.123 8.202 1.00 81.81 228 LYS A O 1
ATOM 1783 N N . PHE A 1 229 ? -9.254 -13.652 7.799 1.00 84.06 229 PHE A N 1
ATOM 1784 C CA . PHE A 1 229 ? -8.789 -13.065 6.546 1.00 84.06 229 PHE A CA 1
ATOM 1785 C C . PHE A 1 229 ? -9.519 -13.679 5.351 1.00 84.06 229 PHE A C 1
ATOM 1787 O O . PHE A 1 229 ? -9.575 -14.899 5.200 1.00 84.06 229 PHE A O 1
ATOM 1794 N N . ASN A 1 230 ? -10.061 -12.821 4.495 1.00 88.62 230 ASN A N 1
ATOM 1795 C CA . ASN A 1 230 ? -10.432 -13.163 3.135 1.00 88.62 230 ASN A CA 1
ATOM 1796 C C . ASN A 1 230 ? -9.218 -12.994 2.235 1.00 88.62 230 ASN A C 1
ATOM 1798 O O . ASN A 1 230 ? -8.497 -12.002 2.342 1.00 88.62 230 ASN A O 1
ATOM 1802 N N . GLN A 1 231 ? -9.052 -13.938 1.319 1.00 92.56 231 GLN A N 1
ATOM 1803 C CA . GLN A 1 231 ? -8.140 -13.815 0.199 1.00 92.56 231 GLN A CA 1
ATOM 1804 C C . GLN A 1 231 ? -8.949 -13.901 -1.092 1.00 92.56 231 GLN A C 1
ATOM 1806 O O . GLN A 1 231 ? -9.715 -14.846 -1.283 1.00 92.56 231 GLN A O 1
ATOM 1811 N N . GLU A 1 232 ? -8.750 -12.941 -1.984 1.00 94.06 232 GLU A N 1
ATOM 1812 C CA . GLU A 1 232 ? -9.349 -12.916 -3.316 1.00 94.06 232 GLU A CA 1
ATOM 1813 C C . GLU A 1 232 ? -8.251 -12.697 -4.357 1.00 94.06 232 GLU A C 1
ATOM 1815 O O . GLU A 1 232 ? -7.271 -11.988 -4.119 1.00 94.06 232 GLU A O 1
ATOM 1820 N N . ARG A 1 233 ? -8.403 -13.326 -5.521 1.00 94.31 233 ARG A N 1
ATOM 1821 C CA . ARG A 1 233 ? -7.536 -13.109 -6.676 1.00 94.31 233 ARG A CA 1
ATOM 1822 C C . ARG A 1 233 ? -8.408 -12.765 -7.874 1.00 94.31 233 ARG A C 1
ATOM 1824 O O . ARG A 1 233 ? -9.243 -13.580 -8.254 1.00 94.31 233 ARG A O 1
ATOM 1831 N N . ASP A 1 234 ? -8.167 -11.606 -8.473 1.00 91.81 234 ASP A N 1
ATOM 1832 C CA . ASP A 1 234 ? -8.814 -11.174 -9.715 1.00 91.81 234 ASP A CA 1
ATOM 1833 C C . ASP A 1 234 ? -7.745 -11.032 -10.805 1.00 91.81 234 ASP A C 1
ATOM 1835 O O . ASP A 1 234 ? -6.641 -10.537 -10.558 1.00 91.81 234 ASP A O 1
ATOM 1839 N N . ILE A 1 235 ? -8.056 -11.522 -12.001 1.00 90.25 235 ILE A N 1
ATOM 1840 C CA . ILE A 1 235 ? -7.179 -11.486 -13.167 1.00 90.25 235 ILE A CA 1
ATOM 1841 C C . ILE A 1 235 ? -8.003 -10.973 -14.337 1.00 90.25 235 ILE A C 1
ATOM 1843 O O . ILE A 1 235 ? -8.979 -11.602 -14.742 1.00 90.25 235 ILE A O 1
ATOM 1847 N N . ARG A 1 236 ? -7.567 -9.859 -14.920 1.00 87.06 236 ARG A N 1
ATOM 1848 C CA . ARG A 1 236 ? -8.200 -9.256 -16.092 1.00 87.06 236 ARG A CA 1
ATOM 1849 C C . ARG A 1 236 ? -7.215 -9.245 -17.243 1.00 87.06 236 ARG A C 1
ATOM 1851 O O . ARG A 1 236 ? -6.092 -8.770 -17.095 1.00 87.06 236 ARG A O 1
ATOM 1858 N N . VAL A 1 237 ? -7.647 -9.772 -18.382 1.00 85.94 237 VAL A N 1
ATOM 1859 C CA . VAL A 1 237 ? -6.862 -9.797 -19.617 1.00 85.94 237 VAL A CA 1
ATOM 1860 C C . VAL A 1 237 ? -7.488 -8.816 -20.592 1.00 85.94 237 VAL A C 1
ATOM 1862 O O . VAL A 1 237 ? -8.704 -8.830 -20.780 1.00 85.94 237 VAL A O 1
ATOM 1865 N N . PHE A 1 238 ? -6.674 -7.949 -21.179 1.00 80.38 238 PHE A N 1
ATOM 1866 C CA . PHE A 1 238 ? -7.141 -6.896 -22.068 1.00 80.38 238 PHE A CA 1
ATOM 1867 C C . PHE A 1 238 ? -6.057 -6.555 -23.102 1.00 80.38 238 PHE A C 1
ATOM 1869 O O . PHE A 1 238 ? -4.862 -6.603 -22.788 1.00 80.38 238 PHE A O 1
ATOM 1876 N N . PRO A 1 239 ? -6.446 -6.231 -24.345 1.00 77.50 239 PRO A N 1
ATOM 1877 C CA . PRO A 1 239 ? -5.526 -5.660 -25.316 1.00 77.50 239 PRO A CA 1
ATOM 1878 C C . PRO A 1 239 ? -5.272 -4.188 -24.963 1.00 77.50 239 PRO A C 1
ATOM 1880 O O . PRO A 1 239 ? -6.206 -3.446 -24.655 1.00 77.50 239 PRO A O 1
ATOM 1883 N N . LEU A 1 240 ? -4.015 -3.754 -25.011 1.00 66.88 240 LEU A N 1
ATOM 1884 C CA . LEU A 1 240 ? -3.648 -2.337 -24.956 1.00 66.88 240 LEU A CA 1
ATOM 1885 C C . LEU A 1 240 ? -3.050 -1.975 -26.300 1.00 66.88 240 LEU A C 1
ATOM 1887 O O . LEU A 1 240 ? -1.874 -2.227 -26.551 1.00 66.88 240 LEU A O 1
ATOM 1891 N N . ASP A 1 241 ? -3.851 -1.343 -27.144 1.00 60.19 241 ASP A N 1
ATOM 1892 C CA . ASP A 1 241 ? -3.316 -0.684 -28.322 1.00 60.19 241 ASP A CA 1
ATOM 1893 C C . ASP A 1 241 ? -2.837 0.718 -27.917 1.00 60.19 241 ASP A C 1
ATOM 1895 O O . ASP A 1 241 ? -3.548 1.718 -28.055 1.00 60.19 241 ASP A O 1
ATOM 1899 N N . ILE A 1 242 ? -1.625 0.773 -27.355 1.00 52.34 242 ILE A N 1
ATOM 1900 C CA . ILE A 1 242 ? -0.963 2.011 -26.905 1.00 52.34 242 ILE A CA 1
ATOM 1901 C C . ILE A 1 242 ? -0.772 2.985 -28.090 1.00 52.34 242 ILE A C 1
ATOM 1903 O O . ILE A 1 242 ? -0.643 4.190 -27.886 1.00 52.34 242 ILE A O 1
ATOM 1907 N N . PHE A 1 243 ? -0.813 2.489 -29.335 1.00 47.03 243 PHE A N 1
ATOM 1908 C CA . PHE A 1 243 ? -0.685 3.290 -30.554 1.00 47.03 243 PHE A CA 1
ATOM 1909 C C . PHE A 1 243 ? -2.028 3.810 -31.092 1.00 47.03 243 PHE A C 1
ATOM 1911 O O . PHE A 1 243 ? -2.046 4.838 -31.768 1.00 47.03 243 PHE A O 1
ATOM 1918 N N . SER A 1 244 ? -3.158 3.180 -30.752 1.00 45.50 244 SER A N 1
ATOM 1919 C CA . SER A 1 244 ? -4.497 3.735 -31.023 1.00 45.50 244 SER A CA 1
ATOM 1920 C C . SER A 1 244 ? -4.849 4.937 -30.136 1.00 45.50 244 SER A C 1
ATOM 1922 O O . SER A 1 244 ? -5.667 5.770 -30.522 1.00 45.50 244 SER A O 1
ATOM 1924 N N . MET A 1 245 ? -4.191 5.069 -28.976 1.00 44.62 245 MET A N 1
ATOM 1925 C CA . MET A 1 245 ? -4.288 6.227 -28.076 1.00 44.62 245 MET A CA 1
ATOM 1926 C C . MET A 1 245 ? -3.231 7.293 -28.401 1.00 44.62 245 MET A C 1
ATOM 1928 O O . MET A 1 245 ? -2.668 7.913 -27.496 1.00 44.62 245 MET A O 1
ATOM 1932 N N . GLY A 1 246 ? -2.946 7.501 -29.695 1.00 34.44 246 GLY A N 1
ATOM 1933 C CA . GLY A 1 246 ? -2.135 8.624 -30.163 1.00 34.44 246 GLY A CA 1
ATOM 1934 C C . GLY A 1 246 ? -2.568 9.920 -29.475 1.00 34.44 246 GLY A C 1
ATOM 1935 O O . GLY A 1 246 ? -3.764 10.120 -29.271 1.00 34.44 246 GLY A O 1
ATOM 1936 N N . ALA A 1 247 ? -1.580 10.732 -29.073 1.00 36.50 247 ALA A N 1
ATOM 1937 C CA . ALA A 1 247 ? -1.719 11.981 -28.324 1.00 36.50 247 ALA A CA 1
ATOM 1938 C C . ALA A 1 247 ? -3.097 12.622 -28.522 1.00 36.50 247 ALA A C 1
ATOM 1940 O O . ALA A 1 247 ? -3.384 13.213 -29.564 1.00 36.50 247 ALA A O 1
ATOM 1941 N N . ARG A 1 248 ? -3.976 12.457 -27.532 1.00 35.84 248 ARG A N 1
ATOM 1942 C CA . ARG A 1 248 ? -5.244 13.170 -27.521 1.00 35.84 248 ARG A CA 1
ATOM 1943 C C . ARG A 1 248 ? -4.873 14.621 -27.234 1.00 35.84 248 ARG A C 1
ATOM 1945 O O . ARG A 1 248 ? -4.603 14.962 -26.091 1.00 35.84 248 ARG A O 1
ATOM 1952 N N . GLU A 1 249 ? -4.740 15.431 -28.286 1.00 36.31 249 GLU A N 1
ATOM 1953 C CA . GLU A 1 249 ? -4.668 16.884 -28.149 1.00 36.31 249 GLU A CA 1
ATOM 1954 C C . GLU A 1 249 ? -5.867 17.313 -27.305 1.00 36.31 249 GLU A C 1
ATOM 1956 O O . GLU A 1 249 ? -7.020 17.047 -27.672 1.00 36.31 249 GLU A O 1
ATOM 1961 N N . ASP A 1 250 ? -5.585 17.958 -26.176 1.00 36.12 250 ASP A N 1
ATOM 1962 C CA . ASP A 1 250 ? -6.576 18.697 -25.415 1.00 36.12 250 ASP A CA 1
ATOM 1963 C C . ASP A 1 250 ? -7.106 19.810 -26.321 1.00 36.12 250 ASP A C 1
ATOM 1965 O O . ASP A 1 250 ? -6.564 20.910 -26.398 1.00 36.12 250 ASP A O 1
ATOM 1969 N N . LYS A 1 251 ? -8.174 19.517 -27.063 1.00 35.84 251 LYS A N 1
ATOM 1970 C CA . LYS A 1 251 ? -9.025 20.576 -27.585 1.00 35.84 251 LYS A CA 1
ATOM 1971 C C . LYS A 1 251 ? -9.752 21.163 -26.389 1.00 35.84 251 LYS A C 1
ATOM 1973 O O . LYS A 1 251 ? -10.718 20.574 -25.903 1.00 35.84 251 LYS A O 1
ATOM 1978 N N . GLU A 1 252 ? -9.226 22.294 -25.930 1.00 34.38 252 GLU A N 1
ATOM 1979 C CA . GLU A 1 252 ? -9.865 23.232 -25.016 1.00 34.38 252 GLU A CA 1
ATOM 1980 C C . GLU A 1 252 ? -11.372 23.291 -25.298 1.00 34.38 252 GLU A C 1
ATOM 1982 O O . GLU A 1 252 ? -11.817 23.586 -26.412 1.00 34.38 252 GLU A O 1
ATOM 1987 N N . ALA A 1 253 ? -12.159 22.953 -24.281 1.00 34.78 253 ALA A N 1
ATOM 1988 C CA . ALA A 1 253 ? -13.588 23.178 -24.278 1.00 34.78 253 ALA A CA 1
ATOM 1989 C C . ALA A 1 253 ? -13.853 24.515 -23.573 1.00 34.78 253 ALA A C 1
ATOM 1991 O O . ALA A 1 253 ? -13.861 24.561 -22.344 1.00 34.78 253 ALA A O 1
ATOM 1992 N N . TRP A 1 254 ? -14.145 25.515 -24.414 1.00 37.88 254 TRP A N 1
ATOM 1993 C CA . TRP A 1 254 ? -14.684 26.863 -24.158 1.00 37.88 254 TRP A CA 1
ATOM 1994 C C . TRP A 1 254 ? -13.702 27.959 -23.743 1.00 37.88 254 TRP A C 1
ATOM 1996 O O . TRP A 1 254 ? -13.208 27.941 -22.597 1.00 37.88 254 TRP A O 1
#

Foldseek 3Di:
DPDPDDPPPDPPVQQDDDPQKFKDAPPQATQDPDDDTDNDDQQLCVQARIFIDGDADVNDGPDPDRHWDADLVVLDTPSLFFQKKKFWAFWFKDADPPPVCCVVDRIATDVLQQPDQVLPALSLVVVQVVPAGDDPVRHGDPRQWDAQPQRRGIFGKFLPQHRNSSIGHMYGQGDHPNSNVVRVVSCVNSPSVDPRTFKMKMWGWDADPVVQKIKIKIWMWGQHSVRDIDIDIDIDIDHDPVVVPPDPPPPDDD